Protein AF-A0A836RMB3-F1 (afdb_monomer)

Nearest PDB structures (foldseek):
  6hzi-assembly1_A  TM=9.194E-01  e=5.268E-23  Burkholderia pseudomallei
  6vbl-assembly1_A  TM=9.106E-01  e=7.387E-21  Neisseria gonorrhoeae
  5uy7-assembly1_A  TM=8.812E-01  e=4.554E-21  Burkholderia ambifaria MC40-6
  8vbz-assembly1_A  TM=8.881E-01  e=4.844E-20  Neisseria gonorrhoeae
  6i1g-assembly2_B  TM=8.662E-01  e=2.542E-20  Chlamydia trachomatis

Structure (mmCIF, N/CA/C/O backbone):
data_AF-A0A836RMB3-F1
#
_entry.id   AF-A0A836RMB3-F1
#
loop_
_atom_site.group_PDB
_atom_site.id
_atom_site.type_symbol
_atom_site.label_atom_id
_atom_site.label_alt_id
_atom_site.label_comp_id
_atom_site.label_asym_id
_atom_site.label_entity_id
_atom_site.label_seq_id
_atom_site.pdbx_PDB_ins_code
_atom_site.Cartn_x
_atom_site.Cartn_y
_atom_site.Cartn_z
_atom_site.occupancy
_atom_site.B_iso_or_equiv
_atom_site.auth_seq_id
_atom_site.auth_comp_id
_atom_site.auth_asym_id
_atom_site.auth_atom_id
_atom_site.pdbx_PDB_model_num
ATOM 1 N N . PRO A 1 1 ? -4.449 -2.085 13.115 1.00 92.06 1 PRO A N 1
ATOM 2 C CA . PRO A 1 1 ? -3.911 -3.283 12.413 1.00 92.06 1 PRO A CA 1
ATOM 3 C C . PRO A 1 1 ? -4.329 -4.615 13.045 1.00 92.06 1 PRO A C 1
ATOM 5 O O . PRO A 1 1 ? -4.812 -5.487 12.336 1.00 92.06 1 PRO A O 1
ATOM 8 N N . GLN A 1 2 ? -4.158 -4.771 14.362 1.00 94.31 2 GLN A N 1
ATOM 9 C CA . GLN A 1 2 ? -4.340 -6.059 15.050 1.00 94.31 2 GLN A CA 1
ATOM 10 C C . GLN A 1 2 ? -5.806 -6.477 15.271 1.00 94.31 2 GLN A C 1
ATOM 12 O O . GLN A 1 2 ? -6.061 -7.616 15.648 1.00 94.31 2 GLN A O 1
ATOM 17 N N . SER A 1 3 ? -6.766 -5.570 15.060 1.00 95.75 3 SER A N 1
ATOM 18 C CA . SER A 1 3 ? -8.183 -5.789 15.387 1.00 95.75 3 SER A CA 1
ATOM 19 C C . SER A 1 3 ? -9.153 -5.616 14.216 1.00 95.75 3 SER A C 1
ATOM 21 O O . SER A 1 3 ? -10.283 -6.087 14.288 1.00 95.75 3 SER A O 1
ATOM 23 N N . GLY A 1 4 ? -8.748 -4.898 13.164 1.00 95.88 4 GLY A N 1
ATOM 24 C CA . GLY A 1 4 ? -9.665 -4.401 12.132 1.00 95.88 4 GLY A CA 1
ATOM 25 C C . GLY A 1 4 ? -10.573 -3.246 12.587 1.00 95.88 4 GLY A C 1
ATOM 26 O O . GLY A 1 4 ? -11.387 -2.788 11.792 1.00 95.88 4 GLY A O 1
ATOM 27 N N . LYS A 1 5 ? -10.450 -2.744 13.827 1.00 97.12 5 LYS A N 1
ATOM 28 C CA . LYS A 1 5 ? -11.264 -1.617 14.317 1.00 97.12 5 LYS A CA 1
ATOM 29 C C . LYS A 1 5 ? -11.004 -0.362 13.475 1.00 97.12 5 LYS A C 1
ATOM 31 O O . LYS A 1 5 ? -9.851 0.020 13.267 1.00 97.12 5 LYS A O 1
ATOM 36 N N . ILE A 1 6 ? -12.077 0.268 13.010 1.00 97.44 6 ILE A N 1
ATOM 37 C CA . ILE A 1 6 ? -12.055 1.568 12.345 1.00 97.44 6 ILE A CA 1
ATOM 38 C C . ILE A 1 6 ? -12.100 2.641 13.427 1.00 97.44 6 ILE A C 1
ATOM 40 O O . ILE A 1 6 ? -13.087 2.761 14.144 1.00 97.44 6 ILE A O 1
ATOM 44 N N . LEU A 1 7 ? -11.010 3.395 13.558 1.00 95.25 7 LEU A N 1
ATOM 45 C CA . LEU A 1 7 ? -10.896 4.468 14.553 1.00 95.25 7 LEU A CA 1
ATOM 46 C C . LEU A 1 7 ? -11.397 5.809 14.013 1.00 95.25 7 LEU A C 1
ATOM 48 O O . LEU A 1 7 ? -11.906 6.631 14.763 1.00 95.25 7 LEU A O 1
ATOM 52 N N . ALA A 1 8 ? -11.260 6.013 12.705 1.00 95.31 8 ALA A N 1
ATOM 53 C CA . ALA A 1 8 ? -11.786 7.162 11.995 1.00 95.31 8 ALA A CA 1
ATOM 54 C C . ALA A 1 8 ? -12.118 6.756 10.557 1.00 95.31 8 ALA A C 1
ATOM 56 O O . ALA A 1 8 ? -11.378 5.999 9.924 1.00 95.31 8 ALA A O 1
ATOM 57 N N . MET A 1 9 ? -13.230 7.273 10.048 1.00 95.44 9 MET A N 1
ATOM 58 C CA . MET A 1 9 ? -13.632 7.181 8.650 1.00 95.44 9 MET A CA 1
ATOM 59 C C . MET A 1 9 ? -14.247 8.526 8.286 1.00 95.44 9 MET A C 1
ATOM 61 O O . MET A 1 9 ? -15.244 8.920 8.882 1.00 95.44 9 MET A O 1
ATOM 65 N N . VAL A 1 10 ? -13.605 9.252 7.373 1.00 92.81 10 VAL A N 1
ATOM 66 C CA . VAL A 1 10 ? -13.962 10.637 7.052 1.00 92.81 10 VAL A CA 1
ATOM 67 C C . VAL A 1 10 ? -14.011 10.804 5.540 1.00 92.81 10 VAL A C 1
ATOM 69 O O . VAL A 1 10 ? -13.099 10.374 4.834 1.00 92.81 10 VAL A O 1
ATOM 72 N N . ASN A 1 11 ? -15.067 11.453 5.061 1.00 89.75 11 ASN A N 1
ATOM 73 C CA . ASN A 1 11 ? -15.252 11.894 3.685 1.00 89.75 11 ASN A CA 1
ATOM 74 C C . ASN A 1 11 ? -15.547 13.399 3.682 1.00 89.75 11 ASN A C 1
ATOM 76 O O . ASN A 1 11 ? -16.324 13.884 4.500 1.00 89.75 11 ASN A O 1
ATOM 80 N N . VAL A 1 12 ? -14.939 14.135 2.753 1.00 86.38 12 VAL A N 1
ATOM 81 C CA . VAL A 1 12 ? -15.223 15.559 2.535 1.00 86.38 12 VAL A CA 1
ATOM 82 C C . VAL A 1 12 ? -15.836 15.683 1.145 1.00 86.38 12 VAL A C 1
ATOM 84 O O . VAL A 1 12 ? -15.124 15.696 0.149 1.00 86.38 12 VAL A O 1
ATOM 87 N N . ASN A 1 13 ? -17.167 15.684 1.074 1.00 76.25 13 ASN A N 1
ATOM 88 C CA . ASN A 1 13 ? -17.931 15.593 -0.179 1.00 76.25 13 ASN A CA 1
ATOM 89 C C . ASN A 1 13 ? -19.118 16.575 -0.229 1.00 76.25 13 ASN A C 1
ATOM 91 O O . ASN A 1 13 ? -20.207 16.228 -0.685 1.00 76.25 13 ASN A O 1
ATOM 95 N N . GLY A 1 14 ? -18.928 17.799 0.272 1.00 74.31 14 GLY A N 1
ATOM 96 C CA . GLY A 1 14 ? -19.901 18.886 0.093 1.00 74.31 14 GLY A CA 1
ATOM 97 C C . GLY A 1 14 ? -21.275 18.663 0.743 1.00 74.31 14 GLY A C 1
ATOM 98 O O . GLY A 1 14 ? -22.254 19.235 0.277 1.00 74.31 14 GLY A O 1
ATOM 99 N N . GLY A 1 15 ? -21.366 17.840 1.796 1.00 71.06 15 GLY A N 1
ATOM 100 C CA . GLY A 1 15 ? -22.605 17.617 2.560 1.00 71.06 15 GLY A CA 1
ATOM 101 C C . GLY A 1 15 ? -23.432 16.395 2.141 1.00 71.06 15 GLY A C 1
ATOM 102 O O . GLY A 1 15 ? -24.528 16.199 2.659 1.00 71.06 15 GLY A O 1
ATOM 103 N N . SER A 1 16 ? -22.927 15.554 1.235 1.00 80.50 16 SER A N 1
ATOM 104 C CA . SER A 1 16 ? -23.589 14.299 0.865 1.00 80.50 16 SER A CA 1
ATOM 105 C C . SER A 1 16 ? -23.459 13.230 1.960 1.00 80.50 16 SER A C 1
ATOM 107 O O . SER A 1 16 ? -22.377 12.992 2.492 1.00 80.50 16 SER A O 1
ATOM 109 N N . CYS A 1 17 ? -24.548 12.505 2.242 1.00 81.19 17 CYS A N 1
ATOM 110 C CA . CYS A 1 17 ? -24.539 11.332 3.130 1.00 81.19 17 CYS A CA 1
ATOM 111 C C . CYS A 1 17 ? -23.849 10.097 2.511 1.00 81.19 17 CYS A C 1
ATOM 113 O O . CYS A 1 17 ? -23.819 9.029 3.122 1.00 81.19 17 CYS A O 1
ATOM 115 N N . HIS A 1 18 ? -23.319 10.219 1.291 1.00 89.56 18 HIS A N 1
ATOM 116 C CA . HIS A 1 18 ? -22.559 9.176 0.612 1.00 89.56 18 HIS A CA 1
ATOM 117 C C . HIS A 1 18 ? -21.216 8.916 1.296 1.00 89.56 18 HIS A C 1
ATOM 119 O O . HIS A 1 18 ? -20.448 9.845 1.542 1.00 89.56 18 HIS A O 1
ATOM 125 N N . ASN A 1 19 ? -20.897 7.647 1.549 1.00 93.12 19 ASN A N 1
ATOM 126 C CA . ASN A 1 19 ? -19.624 7.257 2.143 1.00 93.12 19 ASN A CA 1
ATOM 127 C C . ASN A 1 19 ? -18.647 6.745 1.075 1.00 93.12 19 ASN A C 1
ATOM 129 O O . ASN A 1 19 ? -18.517 5.543 0.836 1.00 93.12 19 ASN A O 1
ATOM 133 N N . SER A 1 20 ? -17.903 7.672 0.476 1.00 94.12 20 SER A N 1
ATOM 134 C CA . SER A 1 20 ? -16.898 7.379 -0.553 1.00 94.12 20 SER A CA 1
ATOM 135 C C . SER A 1 20 ? -15.814 6.387 -0.114 1.00 94.12 20 SER A C 1
ATOM 137 O O . SER A 1 20 ? -15.215 5.724 -0.955 1.00 94.12 20 SER A O 1
ATOM 139 N N . VAL A 1 21 ? -15.554 6.232 1.191 1.00 95.69 21 VAL A N 1
ATOM 140 C CA . VAL A 1 21 ? -14.500 5.327 1.688 1.00 95.69 21 VAL A CA 1
ATOM 141 C C . VAL A 1 21 ? -14.831 3.859 1.402 1.00 95.69 21 VAL A C 1
ATOM 143 O O . VAL A 1 21 ? -13.921 3.057 1.159 1.00 95.69 21 VAL A O 1
ATOM 146 N N . VAL A 1 22 ? -16.122 3.513 1.428 1.00 96.62 22 VAL A N 1
ATOM 147 C CA . VAL A 1 22 ? -16.617 2.144 1.216 1.00 96.62 22 VAL A CA 1
ATOM 148 C C . VAL A 1 22 ? -17.327 1.966 -0.119 1.00 96.62 22 VAL A C 1
ATOM 150 O O . VAL A 1 22 ? -17.333 0.851 -0.634 1.00 96.62 22 VAL A O 1
ATOM 153 N N . SER A 1 23 ? -17.898 3.035 -0.674 1.00 95.62 23 SER A N 1
ATOM 154 C CA . SER A 1 23 ? -18.767 2.959 -1.850 1.00 95.62 23 SER A CA 1
ATOM 155 C C . SER A 1 23 ? -18.077 3.332 -3.161 1.00 95.62 23 SER A C 1
ATOM 157 O O . SER A 1 23 ? -18.451 2.795 -4.201 1.00 95.62 23 SER A O 1
ATOM 159 N N . ASP A 1 24 ? -17.082 4.227 -3.141 1.00 95.50 24 ASP A N 1
ATOM 160 C CA . ASP A 1 24 ? -16.430 4.671 -4.375 1.00 95.50 24 ASP A CA 1
ATOM 161 C C . ASP A 1 24 ? -15.263 3.762 -4.749 1.00 95.50 24 ASP A C 1
ATOM 163 O O . ASP A 1 24 ? -14.412 3.396 -3.931 1.00 95.50 24 ASP A O 1
ATOM 167 N N . GLU A 1 25 ? -15.222 3.418 -6.031 1.00 96.44 25 GLU A N 1
ATOM 168 C CA . GLU A 1 25 ? -14.155 2.639 -6.631 1.00 96.44 25 GLU A CA 1
ATOM 169 C C . GLU A 1 25 ? -13.191 3.551 -7.391 1.00 96.44 25 GLU A C 1
ATOM 171 O O . GLU A 1 25 ? -13.607 4.411 -8.167 1.00 96.44 25 GLU A O 1
ATOM 176 N N . PHE A 1 26 ? -11.890 3.323 -7.232 1.00 97.31 26 PHE A N 1
ATOM 177 C CA . PHE A 1 26 ? -10.863 4.032 -7.991 1.00 97.31 26 PHE A CA 1
ATOM 178 C C . PHE A 1 26 ? -9.730 3.107 -8.422 1.00 97.31 26 PHE A C 1
ATOM 180 O O . PHE A 1 26 ? -9.514 2.047 -7.828 1.00 97.31 26 PHE A O 1
ATOM 187 N N . GLU A 1 27 ? -8.980 3.511 -9.452 1.00 97.62 27 GLU A N 1
ATOM 188 C CA . GLU A 1 27 ? -7.725 2.839 -9.783 1.00 97.62 27 GLU A CA 1
ATOM 189 C C . GLU A 1 27 ? -6.642 3.249 -8.769 1.00 97.62 27 GLU A C 1
ATOM 191 O O . GLU A 1 27 ? -6.291 4.426 -8.687 1.00 97.62 27 GLU A O 1
ATOM 196 N N . PRO A 1 28 ? -6.083 2.313 -7.986 1.00 97.62 28 PRO A N 1
ATOM 197 C CA . PRO A 1 28 ? -5.158 2.643 -6.898 1.00 97.62 28 PRO A CA 1
ATOM 198 C C . PRO A 1 28 ? -3.781 3.127 -7.376 1.00 97.62 28 PRO A C 1
ATOM 200 O O . PRO A 1 28 ? -3.034 3.765 -6.626 1.00 97.62 28 PRO A O 1
ATOM 203 N N . GLY A 1 29 ? -3.400 2.796 -8.613 1.00 97.19 29 GLY A N 1
ATOM 204 C CA . GLY A 1 29 ? -2.063 3.060 -9.125 1.00 97.19 29 GLY A CA 1
ATOM 205 C C . GLY A 1 29 ? -0.987 2.475 -8.206 1.00 97.19 29 GLY A C 1
ATOM 206 O O . GLY A 1 29 ? -1.082 1.354 -7.704 1.00 97.19 29 GLY A O 1
ATOM 207 N N . SER A 1 30 ? 0.063 3.252 -7.943 1.00 97.81 30 SER A N 1
ATOM 208 C CA . SER A 1 30 ? 1.259 2.728 -7.274 1.00 97.81 30 SER A CA 1
ATOM 209 C C . SER A 1 30 ? 1.067 2.247 -5.827 1.00 97.81 30 SER A C 1
ATOM 211 O O . SER A 1 30 ? 1.925 1.497 -5.357 1.00 97.81 30 SER A O 1
ATOM 213 N N . THR A 1 31 ? -0.022 2.591 -5.127 1.00 98.50 31 THR A N 1
ATOM 214 C CA . THR A 1 31 ? -0.316 1.995 -3.806 1.00 98.50 31 THR A CA 1
ATOM 215 C C . THR A 1 31 ? -0.644 0.504 -3.905 1.00 98.50 31 THR A C 1
ATOM 217 O O . THR A 1 31 ? -0.400 -0.231 -2.952 1.00 98.50 31 THR A O 1
ATOM 220 N N . PHE A 1 32 ? -1.098 0.022 -5.064 1.00 98.62 32 PHE A N 1
ATOM 221 C CA . PHE A 1 32 ? -1.401 -1.390 -5.319 1.00 98.62 32 PHE A CA 1
ATOM 222 C C . PHE A 1 32 ? -0.169 -2.248 -5.610 1.00 98.62 32 PHE A C 1
ATOM 224 O O . PHE A 1 32 ? -0.240 -3.475 -5.565 1.00 98.62 32 PHE A O 1
ATOM 231 N N . LYS A 1 33 ? 0.998 -1.636 -5.852 1.00 98.69 33 LYS A N 1
ATOM 232 C CA . LYS A 1 33 ? 2.248 -2.367 -6.124 1.00 98.69 33 LYS A CA 1
ATOM 233 C C . LYS A 1 33 ? 2.674 -3.301 -4.986 1.00 98.69 33 LYS A C 1
ATOM 235 O O . LYS A 1 33 ? 3.495 -4.182 -5.227 1.00 98.69 33 LYS A O 1
ATOM 240 N N . ILE A 1 34 ? 2.089 -3.175 -3.791 1.00 98.69 34 ILE A N 1
ATOM 241 C CA . ILE A 1 34 ? 2.230 -4.170 -2.718 1.00 98.69 34 ILE A CA 1
ATOM 242 C C . ILE A 1 34 ? 1.804 -5.576 -3.159 1.00 98.69 34 ILE A C 1
ATOM 244 O O . ILE A 1 34 ? 2.398 -6.544 -2.703 1.00 98.69 34 ILE A O 1
ATOM 248 N N . VAL A 1 35 ? 0.844 -5.707 -4.084 1.00 98.81 35 VAL A N 1
ATOM 249 C CA . VAL A 1 35 ? 0.425 -7.001 -4.642 1.00 98.81 35 VAL A CA 1
ATOM 250 C C . VAL A 1 35 ? 1.545 -7.597 -5.486 1.00 98.81 35 VAL A C 1
ATOM 252 O O . VAL A 1 35 ? 1.892 -8.764 -5.312 1.00 98.81 35 VAL A O 1
ATOM 255 N N . THR A 1 36 ? 2.143 -6.794 -6.369 1.00 98.81 36 THR A N 1
ATOM 256 C CA . THR A 1 36 ? 3.275 -7.207 -7.211 1.00 98.81 36 THR A CA 1
ATOM 257 C C . THR A 1 36 ? 4.486 -7.571 -6.359 1.00 98.81 36 THR A C 1
ATOM 259 O O . THR A 1 36 ? 5.088 -8.616 -6.580 1.00 98.81 36 THR A O 1
ATOM 262 N N . LEU A 1 37 ? 4.811 -6.754 -5.351 1.00 98.88 37 LEU A N 1
ATOM 263 C CA . LEU A 1 37 ? 5.908 -7.014 -4.418 1.00 98.88 37 LEU A CA 1
ATOM 264 C C . LEU A 1 37 ? 5.681 -8.306 -3.627 1.00 98.88 37 LEU A C 1
ATOM 266 O O . LEU A 1 37 ? 6.547 -9.175 -3.617 1.00 98.88 37 LEU A O 1
ATOM 270 N N . ALA A 1 38 ? 4.513 -8.460 -3.000 1.00 98.81 38 ALA A N 1
ATOM 271 C CA . ALA A 1 38 ? 4.185 -9.659 -2.236 1.00 98.81 38 ALA A CA 1
ATOM 272 C C . ALA A 1 38 ? 4.218 -10.912 -3.121 1.00 98.81 38 ALA A C 1
ATOM 274 O O . ALA A 1 38 ? 4.796 -11.920 -2.734 1.00 98.81 38 ALA A O 1
ATOM 275 N N . SER A 1 39 ? 3.671 -10.832 -4.337 1.00 98.81 39 SER A N 1
ATOM 276 C CA . SER A 1 39 ? 3.672 -11.954 -5.282 1.00 98.81 39 SER A CA 1
ATOM 277 C C . SER A 1 39 ? 5.081 -12.322 -5.751 1.00 98.81 39 SER A C 1
ATOM 279 O O . SER A 1 39 ? 5.385 -13.503 -5.868 1.00 98.81 39 SER A O 1
ATOM 281 N N . ALA A 1 40 ? 5.956 -11.336 -5.976 1.00 98.75 40 ALA A N 1
ATOM 282 C CA . ALA A 1 40 ? 7.362 -11.579 -6.298 1.00 98.75 40 ALA A CA 1
ATOM 283 C C . ALA A 1 40 ? 8.076 -12.325 -5.162 1.00 98.75 40 ALA A C 1
ATOM 285 O O . ALA A 1 40 ? 8.771 -13.306 -5.409 1.00 98.75 40 ALA A O 1
ATOM 286 N N . LEU A 1 41 ? 7.863 -11.888 -3.918 1.00 98.75 41 LEU A N 1
ATOM 287 C CA . LEU A 1 41 ? 8.447 -12.520 -2.735 1.00 98.75 41 LEU A CA 1
ATOM 288 C C . LEU A 1 41 ? 7.910 -13.945 -2.513 1.00 98.75 41 LEU A C 1
ATOM 290 O O . LEU A 1 41 ? 8.677 -14.820 -2.122 1.00 98.75 41 LEU A O 1
ATOM 294 N N . ILE A 1 42 ? 6.625 -14.195 -2.796 1.00 98.62 42 ILE A N 1
ATOM 295 C CA . ILE A 1 42 ? 6.020 -15.541 -2.762 1.00 98.62 42 ILE A CA 1
ATOM 296 C C . ILE A 1 42 ? 6.664 -16.466 -3.802 1.00 98.62 42 ILE A C 1
ATOM 298 O O . ILE A 1 42 ? 6.922 -17.628 -3.509 1.00 98.62 42 ILE A O 1
ATOM 302 N N . GLU A 1 43 ? 6.947 -15.954 -5.000 1.00 98.12 43 GLU A N 1
ATOM 303 C CA . GLU A 1 43 ? 7.640 -16.695 -6.066 1.00 98.12 43 GLU A CA 1
ATOM 304 C C . GLU A 1 43 ? 9.158 -16.820 -5.816 1.00 98.12 43 GLU A C 1
ATOM 306 O O . GLU A 1 43 ? 9.881 -17.355 -6.653 1.00 98.12 43 GLU A O 1
ATOM 311 N N . GLY A 1 44 ? 9.653 -16.339 -4.670 1.00 97.94 44 GLY A N 1
ATOM 312 C CA . GLY A 1 44 ? 11.039 -16.508 -4.237 1.00 97.94 44 GLY A CA 1
ATOM 313 C C . GLY A 1 44 ? 12.024 -15.473 -4.781 1.00 97.94 44 GLY A C 1
ATOM 314 O O . GLY A 1 44 ? 13.227 -15.654 -4.609 1.00 97.94 44 GLY A O 1
ATOM 315 N N . LEU A 1 45 ? 11.555 -14.386 -5.407 1.00 98.38 45 LEU A N 1
ATOM 316 C CA . LEU A 1 45 ? 12.444 -13.319 -5.874 1.00 98.38 45 LEU A CA 1
ATOM 317 C C . LEU A 1 45 ? 13.079 -12.589 -4.685 1.00 98.38 45 LEU A C 1
ATOM 319 O O . LEU A 1 45 ? 12.416 -12.277 -3.691 1.00 98.38 45 LEU A O 1
ATOM 323 N N . ASN A 1 46 ? 14.362 -12.266 -4.810 1.00 97.62 46 ASN A N 1
ATOM 324 C CA . ASN A 1 46 ? 15.123 -11.566 -3.785 1.00 97.62 46 ASN A CA 1
ATOM 325 C C . ASN A 1 46 ? 15.090 -10.035 -3.998 1.00 97.62 46 ASN A C 1
ATOM 327 O O . ASN A 1 46 ? 15.140 -9.537 -5.124 1.00 97.62 46 ASN A O 1
ATOM 331 N N . LEU A 1 47 ? 14.996 -9.278 -2.895 1.00 98.31 47 LEU A N 1
ATOM 332 C CA . LEU A 1 47 ? 14.950 -7.810 -2.881 1.00 98.31 47 LEU A CA 1
ATOM 333 C C . LEU A 1 47 ? 16.177 -7.149 -3.535 1.00 98.31 47 LEU A C 1
ATOM 335 O O . LEU A 1 47 ? 16.052 -6.037 -4.058 1.00 98.31 47 LEU A O 1
ATOM 339 N N . ASP A 1 48 ? 17.324 -7.827 -3.530 1.00 98.19 48 ASP A N 1
ATOM 340 C CA . ASP A 1 48 ? 18.592 -7.319 -4.058 1.00 98.19 48 ASP A CA 1
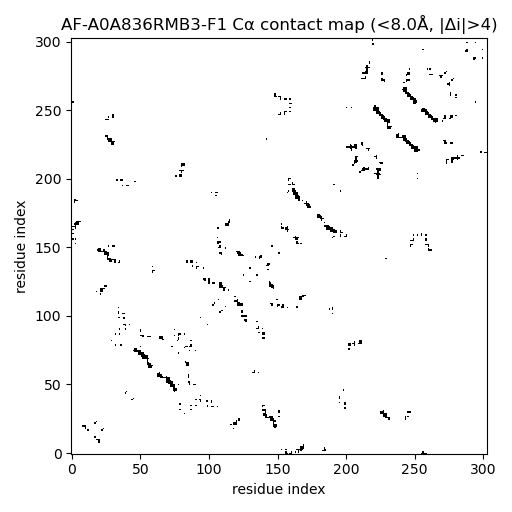ATOM 341 C C . ASP A 1 48 ? 18.845 -7.688 -5.525 1.00 98.19 48 ASP A C 1
ATOM 343 O O . ASP A 1 48 ? 19.812 -7.219 -6.129 1.00 98.19 48 ASP A O 1
ATOM 347 N N . GLU A 1 49 ? 17.961 -8.480 -6.140 1.00 97.38 49 GLU A N 1
ATOM 348 C CA . GLU A 1 49 ? 18.085 -8.827 -7.555 1.00 97.38 49 GLU A CA 1
ATOM 349 C C . GLU A 1 49 ? 18.027 -7.590 -8.443 1.00 97.38 49 GLU A C 1
ATOM 351 O O . GLU A 1 49 ? 17.127 -6.755 -8.326 1.00 97.38 49 GLU A O 1
ATOM 356 N N . LYS A 1 50 ? 18.970 -7.509 -9.384 1.00 98.31 50 LYS A N 1
ATOM 357 C CA . LYS A 1 50 ? 19.057 -6.419 -10.352 1.00 98.31 50 LYS A CA 1
ATOM 358 C C . LYS A 1 50 ? 17.939 -6.524 -11.386 1.00 98.31 50 LYS A C 1
ATOM 360 O O . LYS A 1 50 ? 17.815 -7.515 -12.101 1.00 98.31 50 LYS A O 1
ATOM 365 N N . ILE A 1 51 ? 17.168 -5.455 -11.496 1.00 98.25 51 ILE A N 1
ATOM 366 C CA . ILE A 1 51 ? 16.146 -5.206 -12.499 1.00 98.25 51 ILE A CA 1
ATOM 367 C C . ILE A 1 51 ? 16.629 -4.042 -13.362 1.00 98.25 51 ILE A C 1
ATOM 369 O O . ILE A 1 51 ? 16.627 -2.884 -12.946 1.00 98.25 51 ILE A O 1
ATOM 373 N N . ASP A 1 52 ? 17.037 -4.352 -14.586 1.00 98.00 52 ASP A N 1
ATOM 374 C CA . ASP A 1 52 ? 17.343 -3.321 -15.570 1.00 98.00 52 ASP A CA 1
ATOM 375 C C . ASP A 1 52 ? 16.045 -2.603 -15.962 1.00 98.00 52 ASP A C 1
ATOM 377 O O . ASP A 1 52 ? 15.118 -3.233 -16.471 1.00 98.00 52 ASP A O 1
ATOM 381 N N . VAL A 1 53 ? 15.953 -1.300 -15.716 1.00 97.69 53 VAL A N 1
ATOM 382 C CA . VAL A 1 53 ? 14.844 -0.415 -16.111 1.00 97.69 53 VAL A CA 1
ATOM 383 C C . VAL A 1 53 ? 15.338 0.737 -16.994 1.00 97.69 53 VAL A C 1
ATOM 385 O O . VAL A 1 53 ? 14.641 1.740 -17.149 1.00 97.69 53 VAL A O 1
ATOM 388 N N . SER A 1 54 ? 16.515 0.567 -17.606 1.00 96.69 54 SER A N 1
ATOM 389 C CA . SER A 1 54 ? 17.177 1.587 -18.416 1.00 96.69 54 SER A CA 1
ATOM 390 C C . SER A 1 54 ? 16.292 2.064 -19.566 1.00 96.69 54 SER A C 1
ATOM 392 O O . SER A 1 54 ? 15.508 1.302 -20.147 1.00 96.69 54 SER A O 1
ATOM 394 N N . GLY A 1 55 ? 16.401 3.350 -19.889 1.00 94.81 55 GLY A N 1
ATOM 395 C CA . GLY A 1 55 ? 15.571 4.034 -20.875 1.00 94.81 55 GLY A CA 1
ATOM 396 C C . GLY A 1 55 ? 14.188 4.445 -20.362 1.00 94.81 55 GLY A C 1
ATOM 397 O O . GLY A 1 55 ? 13.444 5.083 -21.109 1.00 94.81 55 GLY A O 1
ATOM 398 N N . GLY A 1 56 ? 13.817 4.082 -19.125 1.00 95.44 56 GLY A N 1
ATOM 399 C CA . GLY A 1 56 ? 12.587 4.533 -18.462 1.00 95.44 56 GLY A CA 1
ATOM 400 C C . GLY A 1 56 ? 11.288 4.177 -19.196 1.00 95.44 56 GLY A C 1
ATOM 401 O O . GLY A 1 56 ? 10.251 4.791 -18.949 1.00 95.44 56 GLY A O 1
ATOM 402 N N . LYS A 1 57 ? 11.321 3.212 -20.125 1.00 96.94 57 LYS A N 1
ATOM 403 C CA . LYS A 1 57 ? 10.157 2.809 -20.922 1.00 96.94 57 LYS A CA 1
ATOM 404 C C . LYS A 1 57 ? 10.172 1.329 -21.283 1.00 96.94 57 LYS A C 1
ATOM 406 O O . LYS A 1 57 ? 11.225 0.722 -21.458 1.00 96.94 57 LYS A O 1
ATOM 411 N N . ILE A 1 58 ? 8.988 0.749 -21.460 1.00 95.81 58 ILE A N 1
ATOM 412 C CA . ILE A 1 58 ? 8.817 -0.612 -21.980 1.00 95.81 58 ILE A CA 1
ATOM 413 C C . ILE A 1 58 ? 7.626 -0.676 -22.932 1.00 95.81 58 ILE A C 1
ATOM 415 O O . ILE A 1 58 ? 6.546 -0.178 -22.621 1.00 95.81 58 ILE A O 1
ATOM 419 N N . LYS A 1 59 ? 7.819 -1.309 -24.096 1.00 94.31 59 LYS A N 1
ATOM 420 C CA . LYS A 1 59 ? 6.753 -1.527 -25.079 1.00 94.31 59 LYS A CA 1
ATOM 421 C C . LYS A 1 59 ? 6.088 -2.883 -24.849 1.00 94.31 59 LYS A C 1
ATOM 423 O O . LYS A 1 59 ? 6.763 -3.912 -24.806 1.00 94.31 59 LYS A O 1
ATOM 428 N N . ILE A 1 60 ? 4.767 -2.886 -24.718 1.00 91.81 60 ILE A N 1
ATOM 429 C CA . ILE A 1 60 ? 3.925 -4.072 -24.552 1.00 91.81 60 ILE A CA 1
ATOM 430 C C . ILE A 1 60 ? 2.780 -3.957 -25.561 1.00 91.81 60 ILE A C 1
ATOM 432 O O . ILE A 1 60 ? 1.939 -3.076 -25.438 1.00 91.81 60 ILE A O 1
ATOM 436 N N . TYR A 1 61 ? 2.753 -4.831 -26.573 1.00 85.44 61 TYR A N 1
ATOM 437 C CA . TYR A 1 61 ? 1.662 -4.900 -27.565 1.00 85.44 61 TYR A CA 1
ATOM 438 C C . TYR A 1 61 ? 1.285 -3.544 -28.185 1.00 85.44 61 TYR A C 1
ATOM 440 O O . TYR A 1 61 ? 0.122 -3.170 -28.232 1.00 85.44 61 TYR A O 1
ATOM 448 N N . GLY A 1 62 ? 2.282 -2.779 -28.636 1.00 83.31 62 GLY A N 1
ATOM 449 C CA . GLY A 1 62 ? 2.050 -1.475 -29.270 1.00 83.31 62 GLY A CA 1
ATOM 450 C C . GLY A 1 62 ? 1.924 -0.299 -28.297 1.00 83.31 62 GLY A C 1
ATOM 451 O O . GLY A 1 62 ? 2.152 0.830 -28.717 1.00 83.31 62 GLY A O 1
ATOM 452 N N . HIS A 1 63 ? 1.691 -0.548 -27.006 1.00 88.31 63 HIS A N 1
ATOM 453 C CA . HIS A 1 63 ? 1.613 0.487 -25.974 1.00 88.31 63 HIS A CA 1
ATOM 454 C C . HIS A 1 63 ? 2.950 0.665 -25.255 1.00 88.31 63 HIS A C 1
ATOM 456 O O . HIS A 1 63 ? 3.664 -0.308 -25.005 1.00 88.31 63 HIS A O 1
ATOM 462 N N . THR A 1 64 ? 3.280 1.906 -24.901 1.00 93.06 64 THR A N 1
ATOM 463 C CA . THR A 1 64 ? 4.497 2.229 -24.149 1.00 93.06 64 THR A CA 1
ATOM 464 C C . THR A 1 64 ? 4.127 2.607 -22.723 1.00 93.06 64 THR A C 1
ATOM 466 O O . THR A 1 64 ? 3.324 3.508 -22.501 1.00 93.06 64 THR A O 1
ATOM 469 N N . ILE A 1 65 ? 4.719 1.910 -21.758 1.00 94.06 65 ILE A N 1
ATOM 470 C CA . ILE A 1 65 ? 4.619 2.228 -20.333 1.00 94.06 65 ILE A CA 1
ATOM 471 C C . ILE A 1 65 ? 5.882 2.989 -19.950 1.00 94.06 65 ILE A C 1
ATOM 473 O O . ILE A 1 65 ? 6.983 2.555 -20.299 1.00 94.06 65 ILE A O 1
ATOM 477 N N . HIS A 1 66 ? 5.712 4.097 -19.234 1.00 95.19 66 HIS A N 1
ATOM 478 C CA . HIS A 1 66 ? 6.786 5.010 -18.859 1.00 95.19 66 HIS A CA 1
ATOM 479 C C . HIS A 1 66 ? 6.996 5.046 -17.344 1.00 95.19 66 HIS A C 1
ATOM 481 O O . HIS A 1 66 ? 6.047 4.966 -16.555 1.00 95.19 66 HIS A O 1
ATOM 487 N N . ASP A 1 67 ? 8.256 5.204 -16.962 1.00 95.50 67 ASP A N 1
ATOM 488 C CA . ASP A 1 67 ? 8.653 5.694 -15.652 1.00 95.50 67 ASP A CA 1
ATOM 489 C C . ASP A 1 67 ? 8.698 7.223 -15.638 1.00 95.50 67 ASP A C 1
ATOM 491 O O . ASP A 1 67 ? 8.719 7.877 -16.679 1.00 95.50 67 ASP A O 1
ATOM 495 N N . PHE A 1 68 ? 8.751 7.795 -14.434 1.00 89.06 68 PHE A N 1
ATOM 496 C CA . PHE A 1 68 ? 8.927 9.236 -14.248 1.00 89.06 68 PHE A CA 1
ATOM 497 C C . PHE A 1 68 ? 10.258 9.747 -14.826 1.00 89.06 68 PHE A C 1
ATOM 499 O O . PHE A 1 68 ? 10.341 10.870 -15.312 1.00 89.06 68 PHE A O 1
ATOM 506 N N . ARG A 1 69 ? 11.305 8.921 -14.758 1.00 93.00 69 ARG A N 1
ATOM 507 C CA . ARG A 1 69 ? 12.628 9.182 -15.328 1.00 93.00 69 ARG A CA 1
ATOM 508 C C . ARG A 1 69 ? 13.333 7.864 -15.624 1.00 93.00 69 ARG A C 1
ATOM 510 O O . ARG A 1 69 ? 12.870 6.807 -15.200 1.00 93.00 69 ARG A O 1
ATOM 517 N N . ASP A 1 70 ? 14.474 7.942 -16.293 1.00 96.00 70 ASP A N 1
ATOM 518 C CA . ASP A 1 70 ? 15.379 6.804 -16.387 1.00 96.00 70 ASP A CA 1
ATOM 519 C C . ASP A 1 70 ? 16.067 6.558 -15.034 1.00 96.00 70 ASP A C 1
ATOM 521 O O . ASP A 1 70 ? 16.635 7.473 -14.433 1.00 96.00 70 ASP A O 1
ATOM 525 N N . TYR A 1 71 ? 15.979 5.325 -14.542 1.00 96.00 71 TYR A N 1
ATOM 526 C CA . TYR A 1 71 ? 16.613 4.889 -13.299 1.00 96.00 71 TYR A CA 1
ATOM 527 C C . TYR A 1 71 ? 17.802 3.948 -13.541 1.00 96.00 71 TYR A C 1
ATOM 529 O O . TYR A 1 71 ? 18.432 3.524 -12.573 1.00 96.00 71 TYR A O 1
ATOM 537 N N . GLY A 1 72 ? 18.115 3.608 -14.797 1.00 97.50 72 GLY A N 1
ATOM 538 C CA . GLY A 1 72 ? 19.154 2.638 -15.129 1.00 97.50 72 GLY A CA 1
ATOM 539 C C . GLY A 1 72 ? 18.829 1.255 -14.563 1.00 97.50 72 GLY A C 1
ATOM 540 O O . GLY A 1 72 ? 17.778 0.682 -14.839 1.00 97.50 72 GLY A O 1
ATOM 541 N N . ILE A 1 73 ? 19.717 0.716 -13.731 1.00 98.06 73 ILE A N 1
ATOM 542 C CA . ILE A 1 73 ? 19.511 -0.572 -13.064 1.00 98.06 73 ILE A CA 1
ATOM 543 C C . ILE A 1 73 ? 19.120 -0.320 -11.608 1.00 98.06 73 ILE A C 1
ATOM 545 O O . ILE A 1 73 ? 19.880 0.270 -10.844 1.00 98.06 73 ILE A O 1
ATOM 549 N N . LEU A 1 74 ? 17.953 -0.822 -11.210 1.00 98.31 74 LEU A N 1
ATOM 550 C CA . LEU A 1 74 ? 17.505 -0.842 -9.817 1.00 98.31 74 LEU A CA 1
ATOM 551 C C . LEU A 1 74 ? 17.614 -2.262 -9.270 1.00 98.31 74 LEU A C 1
ATOM 553 O O . LEU A 1 74 ? 17.543 -3.214 -10.035 1.00 98.31 74 LEU A O 1
ATOM 557 N N . ASN A 1 75 ? 17.726 -2.441 -7.957 1.00 98.50 75 ASN A N 1
ATOM 558 C CA . ASN A 1 75 ? 17.343 -3.726 -7.371 1.00 98.50 75 ASN A CA 1
ATOM 559 C C . ASN A 1 75 ? 15.813 -3.807 -7.213 1.00 98.50 75 ASN A C 1
ATOM 561 O O . ASN A 1 75 ? 15.111 -2.794 -7.327 1.00 98.50 75 ASN A O 1
ATOM 565 N N . LEU A 1 76 ? 15.275 -5.000 -6.952 1.00 98.56 76 LEU A N 1
ATOM 566 C CA . LEU A 1 76 ? 13.836 -5.214 -6.778 1.00 98.56 76 LEU A CA 1
ATOM 567 C C . LEU A 1 76 ? 13.255 -4.268 -5.717 1.00 98.56 76 LEU A C 1
ATOM 569 O O . LEU A 1 76 ? 12.240 -3.623 -5.974 1.00 98.56 76 LEU A O 1
ATOM 573 N N . LYS A 1 77 ? 13.925 -4.090 -4.570 1.00 98.62 77 LYS A N 1
ATOM 574 C CA . LYS A 1 77 ? 13.554 -3.081 -3.559 1.00 98.62 77 LYS A CA 1
ATOM 575 C C . LYS A 1 77 ? 13.461 -1.674 -4.161 1.00 98.62 77 LYS A C 1
ATOM 577 O O . LYS A 1 77 ? 12.449 -0.992 -3.987 1.00 98.62 77 LYS A O 1
ATOM 582 N N . GLY A 1 78 ? 14.486 -1.256 -4.899 1.00 98.50 78 GLY A N 1
ATOM 583 C CA . GLY A 1 78 ? 14.592 0.044 -5.558 1.00 98.50 78 GLY A CA 1
ATOM 584 C C . GLY A 1 78 ? 13.443 0.326 -6.523 1.00 98.50 78 GLY A C 1
ATOM 585 O O . GLY A 1 78 ? 12.947 1.453 -6.561 1.00 98.50 78 GLY A O 1
ATOM 586 N N . VAL A 1 79 ? 12.948 -0.696 -7.233 1.00 98.69 79 VAL A N 1
ATOM 587 C CA . VAL A 1 79 ? 11.772 -0.571 -8.113 1.00 98.69 79 VAL A CA 1
ATOM 588 C C . VAL A 1 79 ? 10.560 -0.038 -7.349 1.00 98.69 79 VAL A C 1
ATOM 590 O O . VAL A 1 79 ? 9.873 0.863 -7.831 1.00 98.69 79 VAL A O 1
ATOM 593 N N . PHE A 1 80 ? 10.296 -0.548 -6.147 1.00 98.56 80 PHE A N 1
ATOM 594 C CA . PHE A 1 80 ? 9.151 -0.118 -5.342 1.00 98.56 80 PHE A CA 1
ATOM 595 C C . PHE A 1 80 ? 9.422 1.187 -4.581 1.00 98.56 80 PHE A C 1
ATOM 597 O O . PHE A 1 80 ? 8.513 2.015 -4.487 1.00 98.56 80 PHE A O 1
ATOM 604 N N . VAL A 1 81 ? 10.663 1.414 -4.126 1.00 98.44 81 VAL A N 1
ATOM 605 C CA . VAL A 1 81 ? 11.108 2.664 -3.470 1.00 98.44 81 VAL A CA 1
ATOM 606 C C . VAL A 1 81 ? 10.963 3.872 -4.396 1.00 98.44 81 VAL A C 1
ATOM 608 O O . VAL A 1 81 ? 10.408 4.899 -4.000 1.00 98.44 81 VAL A O 1
ATOM 611 N N . HIS A 1 82 ? 11.405 3.741 -5.648 1.00 97.75 82 HIS A N 1
ATOM 612 C CA . HIS A 1 82 ? 11.259 4.775 -6.677 1.00 97.75 82 HIS A CA 1
ATOM 613 C C . HIS A 1 82 ? 9.943 4.682 -7.448 1.00 97.75 82 HIS A C 1
ATOM 615 O O . HIS A 1 82 ? 9.647 5.538 -8.276 1.00 97.75 82 HIS A O 1
ATOM 621 N N . SER A 1 83 ? 9.125 3.674 -7.143 1.00 97.25 83 SER A N 1
ATOM 622 C CA . SER A 1 83 ? 7.822 3.460 -7.759 1.00 97.25 83 SER A CA 1
ATOM 623 C C . SER A 1 83 ? 7.871 3.302 -9.286 1.00 97.25 83 SER A C 1
ATOM 625 O O . SER A 1 83 ? 6.927 3.705 -9.964 1.00 97.25 83 SER A O 1
ATOM 627 N N . SER A 1 84 ? 8.911 2.659 -9.824 1.00 98.38 84 SER A N 1
ATOM 628 C CA . SER A 1 84 ? 9.070 2.374 -11.258 1.00 98.38 84 SER A CA 1
ATOM 629 C C . SER A 1 84 ? 7.934 1.470 -11.766 1.00 98.38 84 SER A C 1
ATOM 631 O O . SER A 1 84 ? 7.647 0.406 -11.207 1.00 98.38 84 SER A O 1
ATOM 633 N N . ASN A 1 85 ? 7.200 1.929 -12.777 1.00 97.94 85 ASN A N 1
ATOM 634 C CA . ASN A 1 85 ? 6.186 1.167 -13.507 1.00 97.94 85 ASN A CA 1
ATOM 635 C C . ASN A 1 85 ? 6.851 0.133 -14.415 1.00 97.94 85 ASN A C 1
ATOM 637 O O . ASN A 1 85 ? 6.429 -1.021 -14.434 1.00 97.94 85 ASN A O 1
ATOM 641 N N . VAL A 1 86 ? 7.928 0.517 -15.105 1.00 98.31 86 VAL A N 1
ATOM 642 C CA . VAL A 1 86 ? 8.700 -0.380 -15.974 1.00 98.31 86 VAL A CA 1
ATOM 643 C C . VAL A 1 86 ? 9.244 -1.559 -15.174 1.00 98.31 86 VAL A C 1
ATOM 645 O O . VAL A 1 86 ? 9.067 -2.711 -15.573 1.00 98.31 86 VAL A O 1
ATOM 648 N N . GLY A 1 87 ? 9.845 -1.291 -14.015 1.00 98.44 87 GLY A N 1
ATOM 649 C CA . GLY A 1 87 ? 10.345 -2.315 -13.107 1.00 98.44 87 GLY A CA 1
ATOM 650 C C . GLY A 1 87 ? 9.227 -3.208 -12.580 1.00 98.44 87 GLY A C 1
ATOM 651 O O . GLY A 1 87 ? 9.368 -4.428 -12.609 1.00 98.44 87 GLY A O 1
ATOM 652 N N . ALA A 1 88 ? 8.086 -2.634 -12.178 1.00 98.50 88 ALA A N 1
ATOM 653 C CA . ALA A 1 88 ? 6.938 -3.414 -11.714 1.00 98.50 88 ALA A CA 1
ATOM 654 C C . ALA A 1 88 ? 6.407 -4.365 -12.802 1.00 98.50 88 ALA A C 1
ATOM 656 O O . ALA A 1 88 ? 6.092 -5.514 -12.507 1.00 98.50 88 ALA A O 1
ATOM 657 N N . VAL A 1 89 ? 6.379 -3.933 -14.068 1.00 98.06 89 VAL A N 1
ATOM 658 C CA . VAL A 1 89 ? 6.014 -4.787 -15.213 1.00 98.06 89 VAL A CA 1
ATOM 659 C C . VAL A 1 89 ? 7.064 -5.870 -15.461 1.00 98.06 89 VAL A C 1
ATOM 661 O O . VAL A 1 89 ? 6.707 -7.022 -15.707 1.00 98.06 89 VAL A O 1
ATOM 664 N N . LYS A 1 90 ? 8.360 -5.536 -15.407 1.00 98.25 90 LYS A N 1
ATOM 665 C CA . LYS A 1 90 ? 9.449 -6.510 -15.604 1.00 98.25 90 LYS A CA 1
ATOM 666 C C . LYS A 1 90 ? 9.456 -7.585 -14.512 1.00 98.25 90 LYS A C 1
ATOM 668 O O . LYS A 1 90 ? 9.591 -8.759 -14.840 1.00 98.25 90 LYS A O 1
ATOM 673 N N . ILE A 1 91 ? 9.233 -7.205 -13.254 1.00 98.50 91 ILE A N 1
ATOM 674 C CA . ILE A 1 91 ? 9.022 -8.141 -12.139 1.00 98.50 91 ILE A CA 1
ATOM 675 C C . ILE A 1 91 ? 7.738 -8.948 -12.363 1.00 98.50 91 ILE A C 1
ATOM 677 O O . ILE A 1 91 ? 7.759 -10.169 -12.254 1.00 98.50 91 ILE A O 1
ATOM 681 N N . GLY A 1 92 ? 6.647 -8.286 -12.760 1.00 97.62 92 GLY A N 1
ATOM 682 C CA . GLY A 1 92 ? 5.364 -8.903 -13.108 1.00 97.62 92 GLY A CA 1
ATOM 683 C C . GLY A 1 92 ? 5.494 -10.066 -14.087 1.00 97.62 92 GLY A C 1
ATOM 684 O O . GLY A 1 92 ? 4.931 -11.129 -13.865 1.00 97.62 92 GLY A O 1
ATOM 685 N N . LYS A 1 93 ? 6.314 -9.924 -15.134 1.00 96.62 93 LYS A N 1
ATOM 686 C CA . LYS A 1 93 ? 6.568 -10.994 -16.119 1.00 96.62 93 LYS A CA 1
ATOM 687 C C . LYS A 1 93 ? 7.175 -12.274 -15.527 1.00 96.62 93 LYS A C 1
ATOM 689 O O . LYS A 1 93 ? 7.136 -13.303 -16.193 1.00 96.62 93 LYS A O 1
ATOM 694 N N . ARG A 1 94 ? 7.750 -12.209 -14.323 1.00 97.38 94 ARG A N 1
ATOM 695 C CA . ARG A 1 94 ? 8.342 -13.347 -13.601 1.00 97.38 94 ARG A CA 1
ATOM 696 C C . ARG A 1 94 ? 7.375 -13.982 -12.598 1.00 97.38 94 ARG A C 1
ATOM 698 O O . ARG A 1 94 ? 7.714 -14.996 -12.004 1.00 97.38 94 ARG A O 1
ATOM 705 N N . ILE A 1 95 ? 6.195 -13.396 -12.402 1.00 98.19 95 ILE A N 1
ATOM 706 C CA . ILE A 1 95 ? 5.164 -13.884 -11.485 1.00 98.19 95 ILE A CA 1
ATOM 707 C C . ILE A 1 95 ? 4.131 -14.672 -12.291 1.00 98.19 95 ILE A C 1
ATOM 709 O O . ILE A 1 95 ? 3.653 -14.209 -13.329 1.00 98.19 95 ILE A O 1
ATOM 713 N N . ARG A 1 96 ? 3.718 -15.849 -11.805 1.00 97.44 96 ARG A N 1
ATOM 714 C CA . ARG A 1 96 ? 2.587 -16.557 -12.416 1.00 97.44 96 ARG A CA 1
ATOM 715 C C . ARG A 1 96 ? 1.311 -15.720 -12.231 1.00 97.44 96 ARG A C 1
ATOM 717 O O . ARG A 1 96 ? 0.982 -15.375 -11.093 1.00 97.44 96 ARG A O 1
ATOM 724 N N . PRO A 1 97 ? 0.519 -15.444 -13.287 1.00 96.75 97 PRO A N 1
ATOM 725 C CA . PRO A 1 97 ? -0.701 -14.638 -13.162 1.00 96.75 97 PRO A CA 1
ATOM 726 C C . PRO A 1 97 ? -1.694 -15.164 -12.115 1.00 96.75 97 PRO A C 1
ATOM 728 O O . PRO A 1 97 ? -2.366 -14.379 -11.449 1.00 96.75 97 PRO A O 1
ATOM 731 N N . GLY A 1 98 ? -1.745 -16.488 -11.918 1.00 97.75 98 GLY A N 1
ATOM 732 C CA . GLY A 1 98 ? -2.522 -17.120 -10.849 1.00 97.75 98 GLY A CA 1
ATOM 733 C C . GLY A 1 98 ? -2.080 -16.705 -9.443 1.00 97.75 98 GLY A C 1
ATOM 734 O O . GLY A 1 98 ? -2.937 -16.387 -8.623 1.00 97.75 98 GLY A O 1
ATOM 735 N N . ILE A 1 99 ? -0.769 -16.626 -9.185 1.00 98.31 99 ILE A N 1
ATOM 736 C CA . ILE A 1 99 ? -0.217 -16.163 -7.901 1.00 98.31 99 ILE A CA 1
ATOM 737 C C . ILE A 1 99 ? -0.521 -14.683 -7.698 1.00 98.31 99 ILE A C 1
ATOM 739 O O . ILE A 1 99 ? -0.984 -14.301 -6.630 1.00 98.31 99 ILE A O 1
ATOM 743 N N . PHE A 1 100 ? -0.352 -13.852 -8.728 1.00 98.50 100 PHE A N 1
ATOM 744 C CA . PHE A 1 100 ? -0.711 -12.434 -8.648 1.00 98.50 100 PHE A CA 1
ATOM 745 C C . PHE A 1 100 ? -2.188 -12.233 -8.283 1.00 98.50 100 PHE A C 1
ATOM 747 O O . PHE A 1 100 ? -2.517 -11.500 -7.347 1.00 98.50 100 PHE A O 1
ATOM 754 N N . PHE A 1 101 ? -3.082 -12.924 -8.998 1.00 98.31 101 PHE A N 1
ATOM 755 C CA . PHE A 1 101 ? -4.514 -12.888 -8.728 1.00 98.31 101 PHE A CA 1
ATOM 756 C C . PHE A 1 101 ? -4.828 -13.376 -7.312 1.00 98.31 101 PHE A C 1
ATOM 758 O O . PHE A 1 101 ? -5.531 -12.692 -6.570 1.00 98.31 101 PHE A O 1
ATOM 765 N N . GLN A 1 102 ? -4.288 -14.526 -6.906 1.00 98.31 102 GLN A N 1
ATOM 766 C CA . GLN A 1 102 ? -4.530 -15.090 -5.582 1.00 98.31 102 GLN A CA 1
ATOM 767 C C . GLN A 1 102 ? -4.030 -14.160 -4.473 1.00 98.31 102 GLN A C 1
ATOM 769 O O . GLN A 1 102 ? -4.760 -13.937 -3.513 1.00 98.31 102 GLN A O 1
ATOM 774 N N . THR A 1 103 ? -2.850 -13.558 -4.622 1.00 98.69 103 THR A N 1
ATOM 775 C CA . THR A 1 103 ? -2.309 -12.568 -3.680 1.00 98.69 103 THR A CA 1
ATOM 776 C C . THR A 1 103 ? -3.230 -11.357 -3.555 1.00 98.69 103 THR A C 1
ATOM 778 O O . THR A 1 103 ? -3.582 -10.976 -2.438 1.00 98.69 103 THR A O 1
ATOM 781 N N . ALA A 1 104 ? -3.693 -10.789 -4.676 1.00 98.62 104 ALA A N 1
ATOM 782 C CA . ALA A 1 104 ? -4.632 -9.665 -4.663 1.00 98.62 104 ALA A CA 1
ATOM 783 C C . ALA A 1 104 ? -5.931 -10.020 -3.919 1.00 98.62 104 ALA A C 1
ATOM 785 O O . ALA A 1 104 ? -6.388 -9.278 -3.049 1.00 98.62 104 ALA A O 1
ATOM 786 N N . ARG A 1 105 ? -6.506 -11.190 -4.223 1.00 98.25 105 ARG A N 1
ATOM 787 C CA . ARG A 1 105 ? -7.741 -11.685 -3.596 1.00 98.25 105 ARG A CA 1
ATOM 788 C C . ARG A 1 105 ? -7.557 -11.970 -2.110 1.00 98.25 105 ARG A C 1
ATOM 790 O O . ARG A 1 105 ? -8.437 -11.633 -1.319 1.00 98.25 105 ARG A O 1
ATOM 797 N N . SER A 1 106 ? -6.428 -12.567 -1.734 1.00 98.19 106 SER A N 1
ATOM 798 C CA . SER A 1 106 ? -6.075 -12.856 -0.345 1.00 98.19 106 SER A CA 1
ATOM 799 C C . SER A 1 106 ? -5.929 -11.576 0.464 1.00 98.19 106 SER A C 1
ATOM 801 O O . SER A 1 106 ? -6.471 -11.521 1.558 1.00 98.19 106 SER A O 1
ATOM 803 N N . LEU A 1 107 ? -5.313 -10.528 -0.096 1.00 98.62 107 LEU A N 1
ATOM 804 C CA . LEU A 1 107 ? -5.230 -9.190 0.509 1.00 98.62 107 LEU A CA 1
ATOM 805 C C . LEU A 1 107 ? -6.587 -8.468 0.631 1.00 98.62 107 LEU A C 1
ATOM 807 O O . LEU A 1 107 ? -6.650 -7.401 1.235 1.00 98.62 107 LEU A O 1
ATOM 811 N N . GLY A 1 108 ? -7.668 -9.048 0.098 1.00 98.12 108 GLY A N 1
ATOM 812 C CA . GLY A 1 108 ? -9.038 -8.551 0.234 1.00 98.12 108 GLY A CA 1
ATOM 813 C C . GLY A 1 108 ? -9.586 -7.844 -1.006 1.00 98.12 108 GLY A C 1
ATOM 814 O O . GLY A 1 108 ? -10.774 -7.539 -1.044 1.00 98.12 108 GLY A O 1
ATOM 815 N N . PHE A 1 109 ? -8.780 -7.628 -2.047 1.00 98.62 109 PHE A N 1
ATOM 816 C CA . PHE A 1 109 ? -9.226 -6.894 -3.232 1.00 98.62 109 PHE A CA 1
ATOM 817 C C . PHE A 1 109 ? -10.266 -7.665 -4.059 1.00 98.62 109 PHE A C 1
ATOM 819 O O . PHE A 1 109 ? -10.216 -8.894 -4.207 1.00 98.62 109 PHE A O 1
ATOM 826 N N . GLY A 1 110 ? -11.226 -6.937 -4.634 1.00 97.25 110 GLY A N 1
ATOM 827 C CA . GLY A 1 110 ? -12.332 -7.515 -5.404 1.00 97.25 110 GLY A CA 1
ATOM 828 C C . GLY A 1 110 ? -13.421 -8.179 -4.540 1.00 97.25 110 GLY A C 1
ATOM 829 O O . GLY A 1 110 ? -14.283 -8.873 -5.084 1.00 97.25 110 GLY A O 1
ATOM 830 N N . ASN A 1 111 ? -13.313 -8.128 -3.208 1.00 96.75 111 ASN A N 1
ATOM 831 C CA . ASN A 1 111 ? -14.262 -8.715 -2.259 1.00 96.75 111 ASN A CA 1
ATOM 832 C C . ASN A 1 111 ? -14.879 -7.618 -1.403 1.00 96.75 111 ASN A C 1
ATOM 834 O O . ASN A 1 111 ? -14.179 -6.694 -1.002 1.00 96.75 111 ASN A O 1
ATOM 838 N N . LEU A 1 112 ? -16.142 -7.785 -1.026 1.00 98.00 112 LEU A N 1
ATOM 839 C CA . LEU A 1 112 ? -16.676 -7.052 0.117 1.00 98.00 112 LEU A CA 1
ATOM 840 C C . LEU A 1 112 ? -15.798 -7.338 1.342 1.00 98.00 112 LEU A C 1
ATOM 842 O O . LEU A 1 112 ? -15.419 -8.490 1.585 1.00 98.00 112 LEU A O 1
ATOM 846 N N . THR A 1 113 ? -15.441 -6.297 2.088 1.00 97.50 113 THR A N 1
ATOM 847 C CA . THR A 1 113 ? -14.680 -6.445 3.331 1.00 97.50 113 THR A CA 1
ATOM 848 C C . THR A 1 113 ? -15.558 -7.005 4.443 1.00 97.50 113 THR A C 1
ATOM 850 O O . THR A 1 113 ? -15.030 -7.610 5.376 1.00 97.50 113 THR A O 1
ATOM 853 N N . GLY A 1 114 ? -16.884 -6.856 4.320 1.00 95.88 114 GLY A N 1
ATOM 854 C CA . GLY A 1 114 ? -17.858 -7.291 5.315 1.00 95.88 114 GLY A CA 1
ATOM 855 C C . GLY A 1 114 ? -18.030 -6.287 6.452 1.00 95.88 114 GLY A C 1
ATOM 856 O O . GLY A 1 114 ? -18.491 -6.667 7.531 1.00 95.88 114 GLY A O 1
ATOM 857 N N . ILE A 1 115 ? -17.630 -5.030 6.232 1.00 96.62 115 ILE A N 1
ATOM 858 C CA . ILE A 1 115 ? -17.960 -3.931 7.134 1.00 96.62 115 ILE A CA 1
ATOM 859 C C . ILE A 1 115 ? -19.483 -3.771 7.198 1.00 96.62 115 ILE A C 1
ATOM 861 O O . ILE A 1 115 ? -20.184 -3.919 6.201 1.00 96.62 115 ILE A O 1
ATOM 865 N N . LEU A 1 116 ? -20.007 -3.462 8.382 1.00 93.88 116 LEU A N 1
ATOM 866 C CA . LEU A 1 116 ? -21.442 -3.263 8.595 1.00 93.88 116 LEU A CA 1
ATOM 867 C C . LEU A 1 116 ? -21.866 -1.842 8.195 1.00 93.88 116 LEU A C 1
ATOM 869 O O . LEU A 1 116 ? -22.392 -1.094 9.014 1.00 93.88 116 LEU A O 1
ATOM 873 N N . LEU A 1 117 ? -21.590 -1.463 6.946 1.00 94.19 117 LEU A N 1
ATOM 874 C CA . LEU A 1 117 ? -22.027 -0.206 6.344 1.00 94.19 117 LEU A CA 1
ATOM 875 C C . LEU A 1 117 ? -22.730 -0.473 5.008 1.00 94.19 117 LEU A C 1
ATOM 877 O O . LEU A 1 117 ? -22.303 -1.353 4.257 1.00 94.19 117 LEU A O 1
ATOM 881 N N . PRO A 1 118 ? -23.802 0.273 4.693 1.00 93.81 118 PRO A N 1
ATOM 882 C CA . PRO A 1 118 ? -24.483 0.143 3.415 1.00 93.81 118 PRO A CA 1
ATOM 883 C C . PRO A 1 118 ? -23.613 0.670 2.267 1.00 93.81 118 PRO A C 1
ATOM 885 O O . PRO A 1 118 ? -22.747 1.520 2.464 1.00 93.81 118 PRO A O 1
ATOM 888 N N . GLY A 1 119 ? -23.891 0.192 1.053 1.00 93.62 119 GLY A N 1
ATOM 889 C CA . GLY A 1 119 ? -23.267 0.707 -0.169 1.00 93.62 119 GLY A CA 1
ATOM 890 C C . GLY A 1 119 ? -21.843 0.218 -0.432 1.00 93.62 119 GLY A C 1
ATOM 891 O O . GLY A 1 119 ? -21.217 0.715 -1.359 1.00 93.62 119 GLY A O 1
ATOM 892 N N . GLU A 1 120 ? -21.336 -0.759 0.332 1.00 96.88 120 GLU A N 1
ATOM 893 C CA . GLU A 1 120 ? -19.985 -1.287 0.133 1.00 96.88 120 GLU A CA 1
ATOM 894 C C . GLU A 1 120 ? -19.780 -1.797 -1.305 1.00 96.88 120 GLU A C 1
ATOM 896 O O . GLU A 1 120 ? -20.442 -2.730 -1.770 1.00 96.88 120 GLU A O 1
ATOM 901 N N . ALA A 1 121 ? -18.811 -1.199 -1.993 1.00 97.62 121 ALA A N 1
ATOM 902 C CA . ALA A 1 121 ? -18.360 -1.637 -3.296 1.00 97.62 121 ALA A CA 1
ATOM 903 C C . ALA A 1 121 ? -17.266 -2.701 -3.159 1.00 97.62 121 ALA A C 1
ATOM 905 O O . ALA A 1 121 ? -16.471 -2.725 -2.216 1.00 97.62 121 ALA A O 1
ATOM 906 N N . LYS A 1 122 ? -17.214 -3.615 -4.130 1.00 96.06 122 LYS A N 1
ATOM 907 C CA . LYS A 1 122 ? -16.260 -4.732 -4.111 1.00 96.06 122 LYS A CA 1
ATOM 908 C C . LYS A 1 122 ? -14.995 -4.453 -4.914 1.00 96.06 122 LYS A C 1
ATOM 910 O O . LYS A 1 122 ? -14.046 -5.220 -4.764 1.00 96.06 122 LYS A O 1
ATOM 915 N N . GLY A 1 123 ? -14.944 -3.416 -5.750 1.00 96.62 123 GLY A N 1
ATOM 916 C CA . GLY A 1 123 ? -13.830 -3.222 -6.674 1.00 96.62 123 GLY A CA 1
ATOM 917 C C . GLY A 1 123 ? -13.779 -4.299 -7.763 1.00 96.62 123 GLY A C 1
ATOM 918 O O . GLY A 1 123 ? -14.618 -5.205 -7.845 1.00 96.62 123 GLY A O 1
ATOM 919 N N . LYS A 1 124 ? -12.740 -4.258 -8.597 1.00 96.50 124 LYS A N 1
ATOM 920 C CA . LYS A 1 124 ? -12.580 -5.178 -9.725 1.00 96.50 124 LYS A CA 1
ATOM 921 C C . LYS A 1 124 ? -11.147 -5.664 -9.875 1.00 96.50 124 LYS A C 1
ATOM 923 O O . LYS A 1 124 ? -10.244 -4.904 -10.214 1.00 96.50 124 LYS A O 1
ATOM 928 N N . ILE A 1 125 ? -10.981 -6.977 -9.715 1.00 95.81 125 ILE A N 1
ATOM 929 C CA . ILE A 1 125 ? -9.760 -7.727 -10.022 1.00 95.81 125 ILE A CA 1
ATOM 930 C C . ILE A 1 125 ? -10.112 -8.797 -11.056 1.00 95.81 125 ILE A C 1
ATOM 932 O O . ILE A 1 125 ? -11.044 -9.573 -10.851 1.00 95.81 125 ILE A O 1
ATOM 936 N N . TYR A 1 126 ? -9.373 -8.839 -12.161 1.00 92.62 126 TYR A N 1
ATOM 937 C CA . TYR A 1 126 ? -9.619 -9.776 -13.259 1.00 92.62 126 TYR A CA 1
ATOM 938 C C . TYR A 1 126 ? -9.035 -11.155 -12.953 1.00 92.62 126 TYR A C 1
ATOM 940 O O . TYR A 1 126 ? -7.970 -11.252 -12.347 1.00 92.62 126 TYR A O 1
ATOM 948 N N . ARG A 1 127 ? -9.699 -12.235 -13.375 1.00 94.25 127 ARG A N 1
ATOM 949 C CA . ARG A 1 127 ? -9.115 -13.579 -13.273 1.00 94.25 127 ARG A CA 1
ATOM 950 C C . ARG A 1 127 ? -7.985 -13.744 -14.294 1.00 94.25 127 ARG A C 1
ATOM 952 O O . ARG A 1 127 ? -8.011 -13.082 -15.330 1.00 94.25 127 ARG A O 1
ATOM 959 N N . PRO A 1 128 ? -7.042 -14.683 -14.085 1.00 93.69 128 PRO A N 1
ATOM 960 C CA . PRO A 1 128 ? -5.950 -14.928 -15.030 1.00 93.69 128 PRO A CA 1
ATOM 961 C C . PRO A 1 128 ? -6.404 -15.158 -16.481 1.00 93.69 128 PRO A C 1
ATOM 963 O O . PRO A 1 128 ? -5.781 -14.638 -17.398 1.00 93.69 128 PRO A O 1
ATOM 966 N N . ALA A 1 129 ? -7.520 -15.864 -16.694 1.00 92.44 129 ALA A N 1
ATOM 967 C CA . ALA A 1 129 ? -8.086 -16.101 -18.028 1.00 92.44 129 ALA A CA 1
ATOM 968 C C . ALA A 1 129 ? -8.612 -14.824 -18.719 1.00 92.44 129 ALA A C 1
ATOM 970 O O . ALA A 1 129 ? -8.701 -14.772 -19.940 1.00 92.44 129 ALA A O 1
ATOM 971 N N . GLU A 1 130 ? -8.934 -13.784 -17.948 1.00 90.38 130 GLU A N 1
ATOM 972 C CA . GLU A 1 130 ? -9.422 -12.483 -18.429 1.00 90.38 130 GLU A CA 1
ATOM 973 C C . GLU A 1 130 ? -8.278 -11.449 -18.533 1.00 90.38 130 GLU A C 1
ATOM 975 O O . GLU A 1 130 ? -8.441 -10.351 -19.077 1.00 90.38 130 GLU A O 1
ATOM 980 N N . MET A 1 131 ? -7.097 -11.789 -18.004 1.00 86.88 131 MET A N 1
ATOM 981 C CA . MET A 1 131 ? -5.894 -10.964 -18.020 1.00 86.88 131 MET A CA 1
ATOM 982 C C . MET A 1 131 ? -5.094 -11.214 -19.303 1.00 86.88 131 MET A C 1
ATOM 984 O O . MET A 1 131 ? -4.095 -11.931 -19.320 1.00 86.88 131 MET A O 1
ATOM 988 N N . GLY A 1 132 ? -5.491 -10.556 -20.394 1.00 88.94 132 GLY A N 1
ATOM 989 C CA . GLY A 1 132 ? -4.599 -10.397 -21.546 1.00 88.94 132 GLY A CA 1
ATOM 990 C C . GLY A 1 132 ? -3.265 -9.754 -21.126 1.00 88.94 132 GLY A C 1
ATOM 991 O O . GLY A 1 132 ? -3.204 -9.020 -20.137 1.00 88.94 132 GLY A O 1
ATOM 992 N N . ARG A 1 133 ? -2.183 -9.987 -21.882 1.00 89.88 133 ARG A N 1
ATOM 993 C CA . ARG A 1 133 ? -0.818 -9.578 -21.477 1.00 89.88 133 ARG A CA 1
ATOM 994 C C . ARG A 1 133 ? -0.689 -8.083 -21.155 1.00 89.88 133 ARG A C 1
ATOM 996 O O . ARG A 1 133 ? 0.014 -7.721 -20.216 1.00 89.88 133 ARG A O 1
ATOM 1003 N N . MET A 1 134 ? -1.385 -7.226 -21.905 1.00 91.31 134 MET A N 1
ATOM 1004 C CA . MET A 1 134 ? -1.393 -5.781 -21.663 1.00 91.31 134 MET A CA 1
ATOM 1005 C C . MET A 1 134 ? -2.125 -5.415 -20.363 1.00 91.31 134 MET A C 1
ATOM 1007 O O . MET A 1 134 ? -1.609 -4.658 -19.546 1.00 91.31 134 MET A O 1
ATOM 1011 N N . ARG A 1 135 ? -3.294 -6.017 -20.114 1.00 92.81 135 ARG A N 1
ATOM 1012 C CA . ARG A 1 135 ? -4.040 -5.817 -18.863 1.00 92.81 135 ARG A CA 1
ATOM 1013 C C . ARG A 1 135 ? -3.227 -6.277 -17.657 1.00 92.81 135 ARG A C 1
ATOM 1015 O O . ARG A 1 135 ? -3.151 -5.553 -16.673 1.00 92.81 135 ARG A O 1
ATOM 1022 N N . TYR A 1 136 ? -2.574 -7.434 -17.760 1.00 95.81 136 TYR A N 1
ATOM 1023 C CA . TYR A 1 136 ? -1.699 -7.931 -16.703 1.00 95.81 136 TYR A CA 1
ATOM 1024 C C . TYR A 1 136 ? -0.547 -6.959 -16.404 1.00 95.81 136 TYR A C 1
ATOM 1026 O O . TYR A 1 136 ? -0.290 -6.656 -15.240 1.00 95.81 136 TYR A O 1
ATOM 1034 N N . ALA A 1 137 ? 0.093 -6.405 -17.442 1.00 95.44 137 ALA A N 1
ATOM 1035 C CA . ALA A 1 137 ? 1.123 -5.383 -17.273 1.00 95.44 137 ALA A CA 1
ATOM 1036 C C . ALA A 1 137 ? 0.587 -4.153 -16.518 1.00 95.44 137 ALA A C 1
ATOM 1038 O O . ALA A 1 137 ? 1.213 -3.744 -15.544 1.00 95.44 137 ALA A O 1
ATOM 1039 N N . ASN A 1 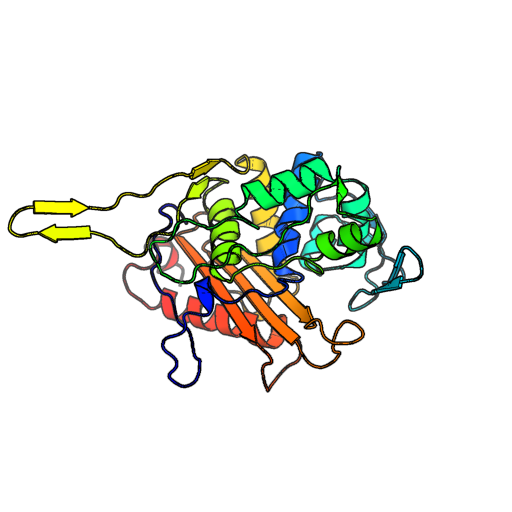138 ? -0.589 -3.631 -16.889 1.00 94.62 138 ASN A N 1
ATOM 1040 C CA . ASN A 1 138 ? -1.241 -2.522 -16.173 1.00 94.62 138 ASN A CA 1
ATOM 1041 C C . ASN A 1 138 ? -1.533 -2.852 -14.708 1.00 94.62 138 ASN A C 1
ATOM 1043 O O . ASN A 1 138 ? -1.230 -2.068 -13.805 1.00 94.62 138 ASN A O 1
ATOM 1047 N N . ASN A 1 139 ? -2.068 -4.047 -14.455 1.00 96.31 139 ASN A N 1
ATOM 1048 C CA . ASN A 1 139 ? -2.412 -4.480 -13.107 1.00 96.31 139 ASN A CA 1
ATOM 1049 C C . ASN A 1 139 ? -1.172 -4.529 -12.197 1.00 96.31 139 ASN A C 1
ATOM 1051 O O . ASN A 1 139 ? -1.275 -4.171 -11.024 1.00 96.31 139 ASN A O 1
ATOM 1055 N N . CYS A 1 140 ? 0.010 -4.867 -12.730 1.00 97.38 140 CYS A N 1
ATOM 1056 C CA . CYS A 1 140 ? 1.267 -4.904 -11.969 1.00 97.38 140 CYS A CA 1
ATOM 1057 C C . CYS A 1 140 ? 1.679 -3.545 -11.372 1.00 97.38 140 CYS A C 1
ATOM 1059 O O . CYS A 1 140 ? 2.496 -3.508 -10.449 1.00 97.38 140 CYS A O 1
ATOM 1061 N N . PHE A 1 141 ? 1.134 -2.430 -11.862 1.00 96.94 141 PHE A N 1
ATOM 1062 C CA . PHE A 1 141 ? 1.346 -1.102 -11.283 1.00 96.94 141 PHE A CA 1
ATOM 1063 C C . PHE A 1 141 ? 0.049 -0.394 -10.864 1.00 96.94 141 PHE A C 1
ATOM 1065 O O . PHE A 1 141 ? 0.073 0.805 -10.590 1.00 96.94 141 PHE A O 1
ATOM 1072 N N . GLY A 1 142 ? -1.045 -1.153 -10.735 1.00 96.56 142 GLY A N 1
ATOM 1073 C CA . GLY A 1 142 ? -2.314 -0.695 -10.166 1.00 96.56 142 GLY A CA 1
ATOM 1074 C C . GLY A 1 142 ? -3.245 0.029 -11.131 1.00 96.56 142 GLY A C 1
ATOM 1075 O O . GLY A 1 142 ? -4.135 0.737 -10.670 1.00 96.56 142 GLY A O 1
ATOM 1076 N N . GLN A 1 143 ? -3.044 -0.145 -12.438 1.00 95.62 143 GLN A N 1
ATOM 1077 C CA . GLN A 1 143 ? -3.956 0.322 -13.480 1.00 95.62 143 GLN A CA 1
ATOM 1078 C C . GLN A 1 143 ? -4.818 -0.823 -14.021 1.00 95.62 143 GLN A C 1
ATOM 1080 O O . GLN A 1 143 ? -4.392 -1.981 -14.049 1.00 95.62 143 GLN A O 1
ATOM 1085 N N . GLY A 1 144 ? -6.039 -0.524 -14.463 1.00 94.00 144 GLY A N 1
ATOM 1086 C CA . GLY A 1 144 ? -6.983 -1.525 -14.961 1.00 94.00 144 GLY A CA 1
ATOM 1087 C C . GLY A 1 144 ? -7.501 -2.482 -13.882 1.00 94.00 144 GLY A C 1
ATOM 1088 O O . GLY A 1 144 ? -7.904 -3.599 -14.213 1.00 94.00 144 GLY A O 1
ATOM 1089 N N . VAL A 1 145 ? -7.445 -2.066 -12.616 1.00 96.75 145 VAL A N 1
ATOM 1090 C CA . VAL A 1 145 ? -8.108 -2.660 -11.445 1.00 96.75 145 VAL A CA 1
ATOM 1091 C C . VAL A 1 145 ? -8.763 -1.537 -10.658 1.00 96.75 145 VAL A C 1
ATOM 1093 O O . VAL A 1 145 ? -8.238 -0.428 -10.648 1.00 96.75 145 VAL A O 1
ATOM 1096 N N . THR A 1 146 ? -9.861 -1.827 -9.970 1.00 98.00 146 THR A N 1
ATOM 1097 C CA . THR A 1 146 ? -10.504 -0.857 -9.077 1.00 98.00 146 THR A CA 1
ATOM 1098 C C . THR A 1 146 ? -10.577 -1.386 -7.654 1.00 98.00 146 THR A C 1
ATOM 1100 O O . THR A 1 146 ? -10.723 -2.594 -7.437 1.00 98.00 146 THR A O 1
ATOM 1103 N N . VAL A 1 147 ? -10.443 -0.488 -6.681 1.00 98.44 147 VAL A N 1
ATOM 1104 C CA . VAL A 1 147 ? -10.515 -0.788 -5.246 1.00 98.44 147 VAL A CA 1
ATOM 1105 C C . VAL A 1 147 ? -11.271 0.320 -4.519 1.00 98.44 147 VAL A C 1
ATOM 1107 O O . VAL A 1 147 ? -11.349 1.439 -5.021 1.00 98.44 147 VAL A O 1
ATOM 1110 N N . THR A 1 148 ? -11.769 0.029 -3.320 1.00 98.50 148 THR A N 1
ATOM 1111 C CA . THR A 1 148 ? -12.228 1.064 -2.379 1.00 98.50 148 THR A CA 1
ATOM 1112 C C . THR A 1 148 ? -11.085 1.510 -1.468 1.00 98.50 148 THR A C 1
ATOM 1114 O O . THR A 1 148 ? -10.094 0.787 -1.281 1.00 98.50 148 THR A O 1
ATOM 1117 N N . LEU A 1 149 ? -11.209 2.690 -0.850 1.00 98.31 149 LEU A N 1
ATOM 1118 C CA . LEU A 1 149 ? -10.195 3.169 0.097 1.00 98.31 149 LEU A CA 1
ATOM 1119 C C . LEU A 1 149 ? -10.110 2.243 1.319 1.00 98.31 149 LEU A C 1
ATOM 1121 O O . LEU A 1 149 ? -9.013 1.988 1.827 1.00 98.31 149 LEU A O 1
ATOM 1125 N N . LEU A 1 150 ? -11.242 1.676 1.748 1.00 98.56 150 LEU A N 1
ATOM 1126 C CA . LEU A 1 150 ? -11.277 0.688 2.822 1.00 98.56 150 LEU A CA 1
ATOM 1127 C C . LEU A 1 150 ? -10.504 -0.589 2.462 1.00 98.56 150 LEU A C 1
ATOM 1129 O O . LEU A 1 150 ? -9.700 -1.053 3.271 1.00 98.56 150 LEU A O 1
ATOM 1133 N N . GLN A 1 151 ? -10.692 -1.143 1.258 1.00 98.69 151 GLN A N 1
ATOM 1134 C CA . GLN A 1 151 ? -9.940 -2.322 0.810 1.00 98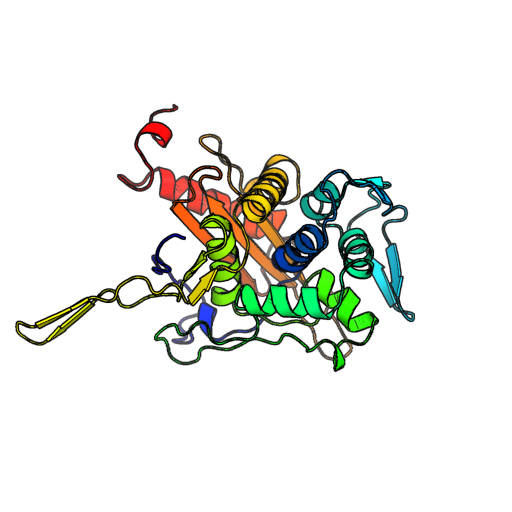.69 151 GLN A CA 1
ATOM 1135 C C . GLN A 1 151 ? -8.436 -2.050 0.771 1.00 98.69 151 GLN A C 1
ATOM 1137 O O . GLN A 1 151 ? -7.648 -2.851 1.280 1.00 98.69 151 GLN A O 1
ATOM 1142 N N . LEU A 1 152 ? -8.040 -0.907 0.200 1.00 98.81 152 LEU A N 1
ATOM 1143 C CA . LEU A 1 152 ? -6.640 -0.507 0.143 1.00 98.81 152 LEU A CA 1
ATOM 1144 C C . LEU A 1 152 ? -6.050 -0.415 1.553 1.00 98.81 152 LEU A C 1
ATOM 1146 O O . LEU A 1 152 ? -5.047 -1.060 1.842 1.00 98.81 152 LEU A O 1
ATOM 1150 N N . THR A 1 153 ? -6.716 0.289 2.461 1.00 98.81 153 THR A N 1
ATOM 1151 C CA . THR A 1 153 ? -6.255 0.451 3.847 1.00 98.81 153 THR A CA 1
ATOM 1152 C C . THR A 1 153 ? -6.182 -0.885 4.592 1.00 98.81 153 THR A C 1
ATOM 1154 O O . THR A 1 153 ? -5.188 -1.169 5.264 1.00 98.81 153 THR A O 1
ATOM 1157 N N . ASN A 1 154 ? -7.182 -1.758 4.432 1.00 98.69 154 ASN A N 1
ATOM 1158 C CA . ASN A 1 154 ? -7.199 -3.062 5.095 1.00 98.69 154 ASN A CA 1
ATOM 1159 C C . ASN A 1 154 ? -6.083 -3.992 4.582 1.00 98.69 154 ASN A C 1
ATOM 1161 O O . ASN A 1 154 ? -5.506 -4.758 5.354 1.00 98.69 154 ASN A O 1
ATOM 1165 N N . SER A 1 155 ? -5.705 -3.883 3.304 1.00 98.81 155 SER A N 1
ATOM 1166 C CA . SER A 1 155 ? -4.574 -4.642 2.755 1.00 98.81 155 SER A CA 1
ATOM 1167 C C . SER A 1 155 ? -3.232 -4.261 3.406 1.00 98.81 155 SER A C 1
ATOM 1169 O O . SER A 1 155 ? -2.425 -5.136 3.727 1.00 98.81 155 SER A O 1
ATOM 1171 N N . TYR A 1 156 ? -3.020 -2.973 3.704 1.00 98.88 156 TYR A N 1
ATOM 1172 C CA . TYR A 1 156 ? -1.846 -2.500 4.447 1.00 98.88 156 TYR A CA 1
ATOM 1173 C C . TYR A 1 156 ? -1.921 -2.900 5.925 1.00 98.88 156 TYR A C 1
ATOM 1175 O O . TYR A 1 156 ? -0.900 -3.257 6.511 1.00 98.88 156 TYR A O 1
ATOM 1183 N N . ALA A 1 157 ? -3.119 -2.933 6.517 1.00 98.75 157 ALA A N 1
ATOM 1184 C CA . ALA A 1 157 ? -3.330 -3.467 7.863 1.00 98.75 157 ALA A CA 1
ATOM 1185 C C . ALA A 1 157 ? -2.989 -4.963 7.969 1.00 98.75 157 ALA A C 1
ATOM 1187 O O . ALA A 1 157 ? -2.444 -5.393 8.991 1.00 98.75 157 ALA A O 1
ATOM 1188 N N . ALA A 1 158 ? -3.235 -5.744 6.914 1.00 98.69 158 ALA A N 1
ATOM 1189 C CA . ALA A 1 158 ? -2.820 -7.141 6.858 1.00 98.69 158 ALA A CA 1
ATOM 1190 C C . ALA A 1 158 ? -1.292 -7.287 6.850 1.00 98.69 158 ALA A C 1
ATOM 1192 O O . ALA A 1 158 ? -0.763 -8.124 7.574 1.00 98.69 158 ALA A O 1
ATOM 1193 N N . ILE A 1 159 ? -0.568 -6.450 6.101 1.00 98.75 159 ILE A N 1
ATOM 1194 C CA . ILE A 1 159 ? 0.907 -6.434 6.118 1.00 98.75 159 ILE A CA 1
ATOM 1195 C C . ILE A 1 159 ? 1.426 -6.014 7.502 1.00 98.75 159 ILE A C 1
ATOM 1197 O O . ILE A 1 159 ? 2.273 -6.692 8.084 1.00 98.75 159 ILE A O 1
ATOM 1201 N N . ALA A 1 160 ? 0.877 -4.932 8.056 1.00 98.62 160 ALA A N 1
ATOM 1202 C CA . ALA A 1 160 ? 1.250 -4.391 9.361 1.00 98.62 160 ALA A CA 1
ATOM 1203 C C . ALA A 1 160 ? 1.067 -5.407 10.505 1.00 98.62 160 ALA A C 1
ATOM 1205 O O . ALA A 1 160 ? 1.874 -5.465 11.428 1.00 98.62 160 ALA A O 1
ATOM 1206 N N . SER A 1 161 ? 0.043 -6.259 10.428 1.00 98.25 161 SER A N 1
ATOM 1207 C CA . SER A 1 161 ? -0.244 -7.306 11.419 1.00 98.25 161 SER A CA 1
ATOM 1208 C C . SER A 1 161 ? 0.501 -8.632 11.177 1.00 98.25 161 SER A C 1
ATOM 1210 O O . SER A 1 161 ? 0.116 -9.676 11.711 1.00 98.25 161 SER A O 1
ATOM 1212 N N . GLY A 1 162 ? 1.570 -8.634 10.375 1.00 98.12 162 GLY A N 1
ATOM 1213 C CA . GLY A 1 162 ? 2.334 -9.852 10.081 1.00 98.12 162 GLY A CA 1
ATOM 1214 C C . GLY A 1 162 ? 1.533 -10.857 9.250 1.00 98.12 162 GLY A C 1
ATOM 1215 O O . GLY A 1 162 ? 1.584 -12.064 9.495 1.00 98.12 162 GLY A O 1
ATOM 1216 N N . GLY A 1 163 ? 0.725 -10.345 8.322 1.00 98.31 163 GLY A N 1
ATOM 1217 C CA . GLY A 1 163 ? -0.017 -11.116 7.335 1.00 98.31 163 GLY A CA 1
ATOM 1218 C C . GLY A 1 163 ? -1.414 -11.533 7.778 1.00 98.31 163 GLY A C 1
ATOM 1219 O O . GLY A 1 163 ? -1.958 -12.460 7.192 1.00 98.31 163 GLY A O 1
ATOM 1220 N N . ARG A 1 164 ? -2.020 -10.916 8.797 1.00 98.62 164 ARG A N 1
ATOM 1221 C CA . ARG A 1 164 ? -3.358 -11.280 9.300 1.00 98.62 164 ARG A CA 1
ATOM 1222 C C . ARG A 1 164 ? -4.419 -10.307 8.782 1.00 98.62 164 ARG A C 1
ATOM 1224 O O . ARG A 1 164 ? -4.476 -9.155 9.190 1.00 98.62 164 ARG A O 1
ATOM 1231 N N . LEU A 1 165 ? -5.291 -10.761 7.885 1.00 98.56 165 LEU A N 1
ATOM 1232 C CA . LEU A 1 165 ? -6.382 -9.926 7.383 1.00 98.56 165 LEU A CA 1
ATOM 1233 C C . LEU A 1 165 ? -7.592 -10.041 8.314 1.00 98.56 165 LEU A C 1
ATOM 1235 O O . LEU A 1 165 ? -8.251 -11.083 8.361 1.00 98.56 165 LEU A O 1
ATOM 1239 N N . TYR A 1 166 ? -7.892 -8.962 9.030 1.00 98.44 166 TYR A N 1
ATOM 1240 C CA . TYR A 1 166 ? -9.086 -8.848 9.863 1.00 98.44 166 TYR A CA 1
ATOM 1241 C C . TYR A 1 166 ? -10.247 -8.239 9.073 1.00 98.44 166 TYR A C 1
ATOM 1243 O O . TYR A 1 166 ? -10.050 -7.463 8.133 1.00 98.44 166 TYR A O 1
ATOM 1251 N N . ARG A 1 167 ? -11.473 -8.584 9.469 1.00 98.06 167 ARG A N 1
ATOM 1252 C CA . ARG A 1 167 ? -12.675 -7.894 9.000 1.00 98.06 167 ARG A CA 1
ATOM 1253 C C . ARG A 1 167 ? -12.703 -6.479 9.588 1.00 98.06 167 ARG A C 1
ATOM 1255 O O . ARG A 1 167 ? -12.607 -6.365 10.812 1.00 98.06 167 ARG A O 1
ATOM 1262 N N . PRO A 1 168 ? -12.861 -5.423 8.769 1.00 97.81 168 PRO A N 1
ATOM 1263 C CA . PRO A 1 168 ? -13.048 -4.076 9.284 1.00 97.81 168 PRO A CA 1
ATOM 1264 C C . PRO A 1 168 ? -14.283 -3.981 10.183 1.00 97.81 168 PRO A C 1
ATOM 1266 O O . PRO A 1 168 ? -15.342 -4.518 9.856 1.00 97.81 168 PRO A O 1
ATOM 1269 N N . MET A 1 169 ? -14.151 -3.302 11.318 1.00 95.75 169 MET A N 1
ATOM 1270 C CA . MET A 1 169 ? -15.181 -3.236 12.353 1.00 95.75 169 MET A CA 1
ATOM 1271 C C . MET A 1 169 ? -15.425 -1.787 12.767 1.00 95.75 169 MET A C 1
ATOM 1273 O O . MET A 1 169 ? -14.517 -1.131 13.269 1.00 95.75 169 MET A O 1
ATOM 1277 N N . ILE A 1 170 ? -16.654 -1.308 12.565 1.00 95.50 170 ILE A N 1
ATOM 1278 C CA . ILE A 1 170 ? -17.093 0.035 12.978 1.00 95.50 170 ILE A CA 1
ATOM 1279 C C . ILE A 1 170 ? -18.017 0.007 14.204 1.00 95.50 170 ILE A C 1
ATOM 1281 O O . ILE A 1 170 ? -18.047 0.960 14.972 1.00 95.50 170 ILE A O 1
ATOM 1285 N N . VAL A 1 171 ? -18.735 -1.100 14.417 1.00 93.56 171 VAL A N 1
ATOM 1286 C CA . VAL A 1 171 ? -19.585 -1.313 15.595 1.00 93.56 171 VAL A CA 1
ATOM 1287 C C . VAL A 1 171 ? -18.758 -2.007 16.670 1.00 93.56 171 VAL A C 1
ATOM 1289 O O . VAL A 1 171 ? -18.233 -3.091 16.430 1.00 93.56 171 VAL A O 1
ATOM 1292 N N . GLU A 1 172 ? -18.631 -1.384 17.838 1.00 91.88 172 GLU A N 1
ATOM 1293 C CA . GLU A 1 172 ? -17.927 -1.958 18.991 1.00 91.88 172 GLU A CA 1
ATOM 1294 C C . GLU A 1 172 ? -18.843 -2.846 19.832 1.00 91.88 172 GLU A C 1
ATOM 1296 O O . GLU A 1 172 ? -18.483 -3.967 20.186 1.00 91.88 172 GLU A O 1
ATOM 1301 N N . GLU A 1 173 ? -20.060 -2.387 20.100 1.00 94.25 173 GLU A N 1
ATOM 1302 C CA . GLU A 1 173 ? -21.056 -3.139 20.850 1.00 94.25 173 GLU A CA 1
ATOM 1303 C C . GLU A 1 173 ? -22.473 -2.673 20.509 1.00 94.25 173 GLU A C 1
ATOM 1305 O O . GLU A 1 173 ? -22.685 -1.542 20.072 1.00 94.25 173 GLU A O 1
ATOM 1310 N N . ILE A 1 174 ? -23.449 -3.550 20.735 1.00 93.75 174 ILE A N 1
ATOM 1311 C CA . ILE A 1 174 ? -24.876 -3.213 20.739 1.00 93.75 174 ILE A CA 1
ATOM 1312 C C . ILE A 1 174 ? -25.394 -3.454 22.155 1.00 93.75 174 ILE A C 1
ATOM 1314 O O . ILE A 1 174 ? -25.204 -4.539 22.709 1.00 93.75 174 ILE A O 1
ATOM 1318 N N . ARG A 1 175 ? -26.045 -2.453 22.751 1.00 95.88 175 ARG A N 1
ATOM 1319 C CA . ARG A 1 175 ? -26.650 -2.561 24.084 1.00 95.88 175 ARG A CA 1
ATOM 1320 C C . ARG A 1 175 ? -28.166 -2.646 23.964 1.00 95.88 175 ARG A C 1
ATOM 1322 O O . ARG A 1 175 ? -28.785 -1.769 23.372 1.00 95.88 175 ARG A O 1
ATOM 1329 N N . GLU A 1 176 ? -28.749 -3.680 24.559 1.00 94.62 176 GLU A N 1
ATOM 1330 C CA . GLU A 1 176 ? -30.196 -3.887 24.630 1.00 94.62 176 GLU A CA 1
ATOM 1331 C C . GLU A 1 176 ? -30.596 -4.163 26.085 1.00 94.62 176 GLU A C 1
ATOM 1333 O O . GLU A 1 176 ? -30.321 -5.228 26.644 1.00 94.62 176 GLU A O 1
ATOM 1338 N N . SER A 1 177 ? -31.225 -3.179 26.731 1.00 91.94 177 SER A N 1
ATOM 1339 C CA . SER A 1 177 ? -31.563 -3.223 28.161 1.00 91.94 177 SER A CA 1
ATOM 1340 C C . SER A 1 177 ? -30.345 -3.575 29.039 1.00 91.94 177 SER A C 1
ATOM 1342 O O . SER A 1 177 ? -29.433 -2.765 29.174 1.00 91.94 177 SER A O 1
ATOM 1344 N N . LYS A 1 178 ? -30.311 -4.775 29.644 1.00 91.12 178 LYS A N 1
ATOM 1345 C CA . LYS A 1 178 ? -29.190 -5.277 30.464 1.00 91.12 178 LYS A CA 1
ATOM 1346 C C . LYS A 1 178 ? -28.203 -6.157 29.679 1.00 91.12 178 LYS A C 1
ATOM 1348 O O . LYS A 1 178 ? -27.251 -6.665 30.266 1.00 91.12 178 LYS A O 1
ATOM 1353 N N . ARG A 1 179 ? -28.433 -6.392 28.382 1.00 92.69 179 ARG A N 1
ATOM 1354 C CA . ARG A 1 179 ? -27.582 -7.220 27.516 1.00 92.69 179 ARG A CA 1
ATOM 1355 C C . ARG A 1 179 ? -26.619 -6.343 26.723 1.00 92.69 179 ARG A C 1
ATOM 1357 O O . ARG A 1 179 ? -27.005 -5.311 26.181 1.00 92.69 179 ARG A O 1
ATOM 1364 N N . VAL A 1 180 ? -25.367 -6.784 26.641 1.00 93.50 180 VAL A N 1
ATOM 1365 C CA . VAL A 1 180 ? -24.316 -6.144 25.843 1.00 93.50 180 VAL A CA 1
ATOM 1366 C C . VAL A 1 180 ? -23.774 -7.170 24.856 1.00 93.50 180 VAL A C 1
ATOM 1368 O O . VAL A 1 180 ? -23.251 -8.211 25.253 1.00 93.50 180 VAL A O 1
ATOM 1371 N N . TYR A 1 181 ? -23.898 -6.872 23.567 1.00 91.81 181 TYR A N 1
ATOM 1372 C CA . TYR A 1 181 ? -23.372 -7.668 22.466 1.00 91.81 181 TYR A CA 1
ATOM 1373 C C . TYR A 1 181 ? -22.088 -7.015 21.954 1.00 91.81 181 TYR A C 1
ATOM 1375 O O . TYR A 1 181 ? -22.131 -6.160 21.071 1.00 91.81 181 TYR A O 1
ATOM 1383 N N . ALA A 1 182 ? -20.947 -7.393 22.531 1.00 92.25 182 ALA A N 1
ATOM 1384 C CA . ALA A 1 182 ? -19.644 -6.871 22.129 1.00 92.25 182 ALA A CA 1
ATOM 1385 C C . ALA A 1 182 ? -19.135 -7.556 20.852 1.00 92.25 182 ALA A C 1
ATOM 1387 O O . ALA A 1 182 ? -19.058 -8.787 20.771 1.00 92.25 182 ALA A O 1
ATOM 1388 N N . PHE A 1 183 ? -18.734 -6.758 19.868 1.00 92.31 183 PHE A N 1
ATOM 1389 C CA . PHE A 1 183 ? -18.098 -7.241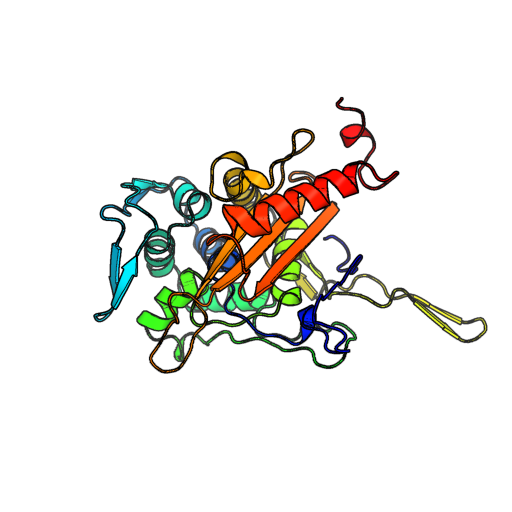 18.653 1.00 92.31 183 PHE A CA 1
ATOM 1390 C C . PHE A 1 183 ? -16.604 -7.434 18.907 1.00 92.31 183 PHE A C 1
ATOM 1392 O O . PHE A 1 183 ? -15.898 -6.540 19.371 1.00 92.31 183 PHE A O 1
ATOM 1399 N N . LYS A 1 184 ? -16.110 -8.636 18.603 1.00 93.75 184 LYS A N 1
ATOM 1400 C CA . LYS A 1 184 ? -14.692 -8.982 18.736 1.00 93.75 184 LYS A CA 1
ATOM 1401 C C . LYS A 1 184 ? -13.997 -8.940 17.373 1.00 93.75 184 LYS A C 1
ATOM 1403 O O . LYS A 1 184 ? -14.645 -9.213 16.357 1.00 93.75 184 LYS A O 1
ATOM 1408 N N . PRO A 1 185 ? -12.678 -8.670 17.341 1.00 96.31 185 PRO A N 1
ATOM 1409 C CA . PRO A 1 185 ? -11.879 -8.810 16.131 1.00 96.31 185 PRO A CA 1
ATOM 1410 C C . PRO A 1 185 ? -12.107 -10.156 15.443 1.00 96.31 185 PRO A C 1
ATOM 1412 O O . PRO A 1 185 ? -11.987 -11.209 16.069 1.00 96.31 185 PRO A O 1
ATOM 1415 N N . PHE A 1 186 ? -12.402 -10.123 14.144 1.00 97.00 186 PHE A N 1
ATOM 1416 C CA . PHE A 1 186 ? -12.634 -11.325 13.348 1.00 97.00 186 PHE A CA 1
ATOM 1417 C C . PHE A 1 186 ? -11.502 -11.512 12.339 1.00 97.00 186 PHE A C 1
ATOM 1419 O O . PHE A 1 186 ? -11.396 -10.764 11.364 1.00 97.00 186 PHE A O 1
ATOM 1426 N N . LEU A 1 187 ? -10.636 -12.497 12.587 1.00 98.00 187 LEU A N 1
ATOM 1427 C CA . LEU A 1 187 ? -9.566 -12.872 11.666 1.00 98.00 187 LEU A CA 1
ATOM 1428 C C . LEU A 1 187 ? -10.168 -13.640 10.486 1.00 98.00 187 LEU A C 1
ATOM 1430 O O . LEU A 1 187 ? -10.618 -14.768 10.651 1.00 98.00 187 LEU A O 1
ATOM 1434 N N . ILE A 1 188 ? -10.143 -13.049 9.291 1.00 97.88 188 ILE A N 1
ATOM 1435 C CA . ILE A 1 188 ? -10.654 -13.704 8.082 1.00 97.88 188 ILE A CA 1
ATOM 1436 C C . ILE A 1 188 ? -9.681 -14.800 7.645 1.00 97.88 188 ILE A C 1
ATOM 1438 O O . ILE A 1 188 ? -10.096 -15.913 7.334 1.00 97.88 188 ILE A O 1
ATOM 1442 N N . ARG A 1 189 ? -8.389 -14.459 7.545 1.00 97.81 189 ARG A N 1
ATOM 1443 C CA . ARG A 1 189 ? -7.328 -15.368 7.088 1.00 97.81 189 ARG A CA 1
ATOM 1444 C C . ARG A 1 189 ? -5.938 -14.807 7.376 1.00 97.81 189 ARG A C 1
ATOM 1446 O O . ARG A 1 189 ? -5.767 -13.602 7.566 1.00 97.81 189 ARG A O 1
ATOM 1453 N N . ARG A 1 190 ? -4.930 -15.675 7.300 1.00 97.94 190 ARG A N 1
ATOM 1454 C CA . ARG A 1 190 ? -3.532 -15.268 7.127 1.00 97.94 190 ARG A CA 1
ATOM 1455 C C . ARG A 1 190 ? -3.214 -15.197 5.629 1.00 97.94 190 ARG A C 1
ATOM 1457 O O . ARG A 1 190 ? -3.387 -16.184 4.925 1.00 97.94 190 ARG A O 1
ATOM 1464 N N . VAL A 1 191 ? -2.811 -14.025 5.145 1.00 96.38 191 VAL A N 1
ATOM 1465 C CA . VAL A 1 191 ? -2.561 -13.721 3.724 1.00 96.38 191 VAL A CA 1
ATOM 1466 C C . VAL A 1 191 ? -1.108 -13.924 3.317 1.00 96.38 191 VAL A C 1
ATOM 1468 O O . VAL A 1 191 ? -0.842 -14.272 2.173 1.00 96.38 191 VAL A O 1
ATOM 1471 N N . LEU A 1 192 ? -0.184 -13.694 4.249 1.00 97.62 192 LEU A N 1
ATOM 1472 C CA . LEU A 1 192 ? 1.263 -13.753 4.061 1.00 97.62 192 LEU A CA 1
ATOM 1473 C C . LEU A 1 192 ? 1.898 -14.330 5.332 1.00 97.62 192 LEU A C 1
ATOM 1475 O O . LEU A 1 192 ? 1.321 -14.245 6.423 1.00 97.62 192 LEU A O 1
ATOM 1479 N N . ASN A 1 193 ? 3.078 -14.930 5.197 1.00 97.56 193 ASN A N 1
ATOM 1480 C CA . ASN A 1 193 ? 3.891 -15.288 6.356 1.00 97.56 193 ASN A CA 1
ATOM 1481 C C . ASN A 1 193 ? 4.624 -14.048 6.901 1.00 97.56 193 ASN A C 1
ATOM 1483 O O . ASN A 1 193 ? 4.664 -12.996 6.257 1.00 97.56 193 ASN A O 1
ATOM 1487 N N . LEU A 1 194 ? 5.175 -14.175 8.110 1.00 97.31 194 LEU A N 1
ATOM 1488 C CA . LEU A 1 194 ? 5.835 -13.064 8.790 1.00 97.31 194 LEU A CA 1
ATOM 1489 C C . LEU A 1 194 ? 7.059 -12.568 8.006 1.00 97.31 194 LEU A C 1
ATOM 1491 O O . LEU A 1 194 ? 7.185 -11.367 7.799 1.00 97.31 194 LEU A O 1
ATOM 1495 N N . ASP A 1 195 ? 7.881 -13.477 7.480 1.00 98.25 195 ASP A N 1
ATOM 1496 C CA . ASP A 1 195 ? 9.109 -13.139 6.747 1.00 98.25 195 ASP A CA 1
ATOM 1497 C C . ASP A 1 195 ? 8.846 -12.271 5.508 1.00 98.25 195 ASP A C 1
ATOM 1499 O O . ASP A 1 195 ? 9.560 -11.301 5.247 1.00 98.25 195 ASP A O 1
ATOM 1503 N N . ILE A 1 196 ? 7.797 -12.585 4.738 1.00 98.56 196 ILE A N 1
ATOM 1504 C CA . ILE A 1 196 ? 7.387 -11.765 3.592 1.00 98.56 196 ILE A CA 1
ATOM 1505 C C . ILE A 1 196 ? 6.873 -10.406 4.077 1.00 98.56 196 ILE A C 1
ATOM 1507 O O . ILE A 1 196 ? 7.200 -9.385 3.472 1.00 98.56 196 ILE A O 1
ATOM 1511 N N . CYS A 1 197 ? 6.101 -10.359 5.166 1.00 98.62 197 CYS A N 1
ATOM 1512 C CA . CYS A 1 197 ? 5.632 -9.095 5.731 1.00 98.62 197 CYS A CA 1
ATOM 1513 C C . CYS A 1 197 ? 6.783 -8.196 6.196 1.00 98.62 197 CYS A C 1
ATOM 1515 O O . CYS A 1 197 ? 6.736 -7.000 5.919 1.00 98.62 197 CYS A O 1
ATOM 1517 N N . GLU A 1 198 ? 7.822 -8.745 6.828 1.00 98.62 198 GLU A N 1
ATOM 1518 C CA . GLU A 1 198 ? 8.999 -7.976 7.251 1.00 98.62 198 GLU A CA 1
ATOM 1519 C C . GLU A 1 198 ? 9.778 -7.422 6.052 1.00 98.62 198 GLU A C 1
ATOM 1521 O O . GLU A 1 198 ? 10.061 -6.224 5.999 1.00 98.62 198 GLU A O 1
ATOM 1526 N N . LYS A 1 199 ? 9.986 -8.228 5.004 1.00 98.81 199 LYS A N 1
ATOM 1527 C CA . LYS A 1 199 ? 10.573 -7.746 3.741 1.00 98.81 199 LYS A CA 1
ATOM 1528 C C . LYS A 1 199 ? 9.744 -6.626 3.107 1.00 98.81 199 LYS A C 1
ATOM 1530 O O . LYS A 1 199 ? 10.292 -5.633 2.631 1.00 98.81 199 LYS A O 1
ATOM 1535 N N . ILE A 1 200 ? 8.413 -6.736 3.114 1.00 98.81 200 ILE A N 1
ATOM 1536 C CA . ILE A 1 200 ? 7.538 -5.668 2.606 1.00 98.81 200 ILE A CA 1
ATOM 1537 C C . ILE A 1 200 ? 7.653 -4.409 3.478 1.00 98.81 200 ILE A C 1
ATOM 1539 O O . ILE A 1 200 ? 7.756 -3.311 2.928 1.00 98.81 200 ILE A O 1
ATOM 1543 N N . LYS A 1 201 ? 7.677 -4.538 4.811 1.00 98.75 201 LYS A N 1
ATOM 1544 C CA . LYS A 1 201 ? 7.886 -3.414 5.741 1.00 98.75 201 LYS A CA 1
ATOM 1545 C C . LYS A 1 201 ? 9.202 -2.692 5.462 1.00 98.75 201 LYS A C 1
ATOM 1547 O O . LYS A 1 201 ? 9.218 -1.467 5.419 1.00 98.75 201 LYS A O 1
ATOM 1552 N N . GLU A 1 202 ? 10.292 -3.414 5.214 1.00 98.56 202 GLU A N 1
ATOM 1553 C CA . GLU A 1 202 ? 11.584 -2.814 4.853 1.00 98.56 202 GLU A CA 1
ATOM 1554 C C . GLU A 1 202 ? 11.513 -1.982 3.569 1.00 98.56 202 GLU A C 1
ATOM 1556 O O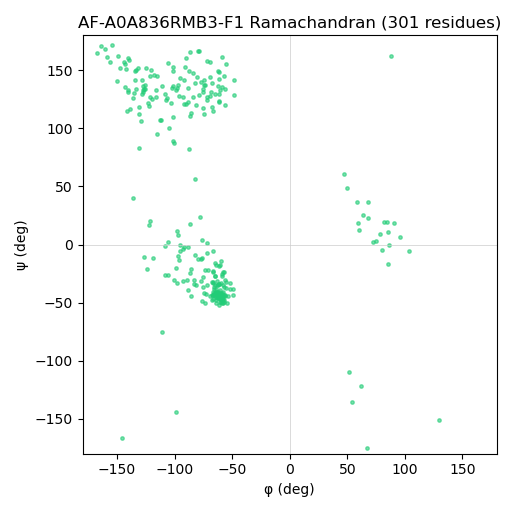 . GLU A 1 202 ? 12.069 -0.883 3.501 1.00 98.56 202 GLU A O 1
ATOM 1561 N N . VAL A 1 203 ? 10.818 -2.489 2.548 1.00 98.81 203 VAL A N 1
ATOM 1562 C CA . VAL A 1 203 ? 10.619 -1.767 1.286 1.00 98.81 203 VAL A CA 1
ATOM 1563 C C . VAL A 1 203 ? 9.742 -0.530 1.502 1.00 98.81 203 VAL A C 1
ATOM 1565 O O . VAL A 1 203 ? 10.099 0.556 1.049 1.00 98.81 203 VAL A O 1
ATOM 1568 N N . LEU A 1 204 ? 8.622 -0.662 2.218 1.00 98.88 204 LEU A N 1
ATOM 1569 C CA . LEU A 1 204 ? 7.690 0.440 2.485 1.00 98.88 204 LEU A CA 1
ATOM 1570 C C . LEU A 1 204 ? 8.285 1.515 3.402 1.00 98.88 204 LEU A C 1
ATOM 1572 O O . LEU A 1 204 ? 7.978 2.693 3.233 1.00 98.88 204 LEU A O 1
ATOM 1576 N N . ALA A 1 205 ? 9.152 1.144 4.342 1.00 98.69 205 ALA A N 1
ATOM 1577 C CA . ALA A 1 205 ? 9.920 2.105 5.124 1.00 98.69 205 ALA A CA 1
ATOM 1578 C C . ALA A 1 205 ? 10.918 2.860 4.241 1.00 98.69 205 ALA A C 1
ATOM 1580 O O . ALA A 1 205 ? 10.985 4.084 4.290 1.00 98.69 205 ALA A O 1
ATOM 1581 N N . ALA A 1 206 ? 11.617 2.159 3.342 1.00 98.56 206 ALA A N 1
ATOM 1582 C CA . ALA A 1 206 ? 12.533 2.795 2.397 1.00 98.56 206 ALA A CA 1
ATOM 1583 C C . ALA A 1 206 ? 11.823 3.756 1.419 1.00 98.56 206 ALA A C 1
ATOM 1585 O O . ALA A 1 206 ? 12.401 4.773 1.037 1.00 98.56 206 ALA A O 1
ATOM 1586 N N . VAL A 1 207 ? 10.561 3.499 1.045 1.00 98.62 207 VAL A N 1
ATOM 1587 C CA . VAL A 1 207 ? 9.751 4.458 0.264 1.00 98.62 207 VAL A CA 1
ATOM 1588 C C . VAL A 1 207 ? 9.621 5.794 0.996 1.00 98.62 207 VAL A C 1
ATOM 1590 O O . VAL A 1 207 ? 9.739 6.845 0.362 1.00 98.62 207 VAL A O 1
ATOM 1593 N N . VAL A 1 208 ? 9.361 5.759 2.303 1.00 98.38 208 VAL A N 1
ATOM 1594 C CA . VAL A 1 208 ? 9.243 6.962 3.132 1.00 98.38 208 VAL A CA 1
ATOM 1595 C C . VAL A 1 208 ? 10.616 7.562 3.414 1.00 98.38 208 VAL A C 1
ATOM 1597 O O . VAL A 1 208 ? 10.766 8.772 3.381 1.00 98.38 208 VAL A O 1
ATOM 1600 N N . ASP A 1 209 ? 11.649 6.749 3.605 1.00 96.69 209 ASP A N 1
ATOM 1601 C CA . ASP A 1 209 ? 12.965 7.262 3.967 1.00 96.69 209 ASP A CA 1
ATOM 1602 C C . ASP A 1 209 ? 13.729 7.902 2.799 1.00 96.69 209 ASP A C 1
ATOM 1604 O O . ASP A 1 209 ? 14.294 8.994 2.905 1.00 96.69 209 ASP A O 1
ATOM 1608 N N . THR A 1 210 ? 13.794 7.212 1.667 1.00 96.00 210 THR A N 1
ATOM 1609 C CA . THR A 1 210 ? 14.659 7.599 0.544 1.00 96.00 210 THR A CA 1
ATOM 1610 C C . THR A 1 210 ? 13.908 7.716 -0.778 1.00 96.00 210 THR A C 1
ATOM 1612 O O . THR A 1 210 ? 14.449 8.282 -1.733 1.00 96.00 210 THR A O 1
ATOM 1615 N N . GLY A 1 211 ? 12.655 7.261 -0.823 1.00 95.94 211 GLY A N 1
ATOM 1616 C CA . GLY A 1 211 ? 11.826 7.197 -2.021 1.00 95.94 211 GLY A CA 1
ATOM 1617 C C . GLY A 1 211 ? 10.827 8.341 -2.183 1.00 95.94 211 GLY A C 1
ATOM 1618 O O . GLY A 1 211 ? 11.097 9.505 -1.884 1.00 95.94 211 GLY A O 1
ATOM 1619 N N . THR A 1 212 ? 9.660 7.999 -2.730 1.00 93.62 212 THR A N 1
ATOM 1620 C CA . THR A 1 212 ? 8.600 8.954 -3.091 1.00 93.62 212 THR A CA 1
ATOM 1621 C C . THR A 1 212 ? 7.781 9.459 -1.900 1.00 93.62 212 THR A C 1
ATOM 1623 O O . THR A 1 212 ? 7.027 10.413 -2.056 1.00 93.62 212 THR A O 1
ATOM 1626 N N . GLY A 1 213 ? 7.900 8.834 -0.726 1.00 95.44 213 GLY A N 1
ATOM 1627 C CA . GLY A 1 213 ? 7.111 9.138 0.470 1.00 95.44 213 GLY A CA 1
ATOM 1628 C C . GLY A 1 213 ? 7.796 10.055 1.484 1.00 95.44 213 GLY A C 1
ATOM 1629 O O . GLY A 1 213 ? 7.296 10.158 2.595 1.00 95.44 213 GLY A O 1
ATOM 1630 N N . LYS A 1 214 ? 8.917 10.704 1.139 1.00 96.94 214 LYS A N 1
ATOM 1631 C CA . LYS A 1 214 ? 9.757 11.488 2.073 1.00 96.94 214 LY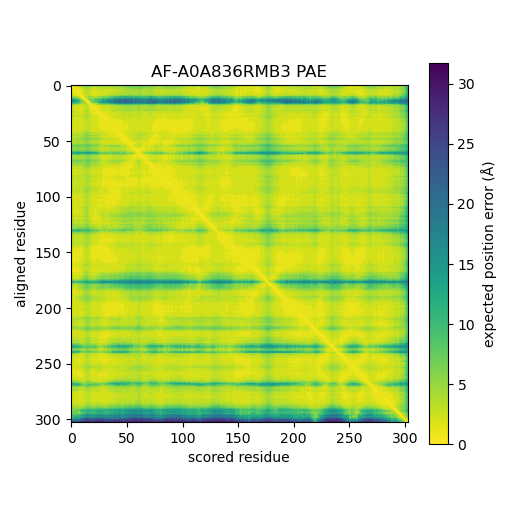S A CA 1
ATOM 1632 C C . LYS A 1 214 ? 9.020 12.489 2.946 1.00 96.94 214 LYS A C 1
ATOM 1634 O O . LYS A 1 214 ? 9.348 12.621 4.118 1.00 96.94 214 LYS A O 1
ATOM 1639 N N . LEU A 1 215 ? 8.016 13.166 2.398 1.00 96.31 215 LEU A N 1
ATOM 1640 C CA . LEU A 1 215 ? 7.247 14.164 3.144 1.00 96.31 215 LEU A CA 1
ATOM 1641 C C . LEU A 1 215 ? 6.305 13.556 4.199 1.00 96.31 215 LEU A C 1
ATOM 1643 O O . LEU A 1 215 ? 5.726 14.296 4.982 1.00 96.31 215 LEU A O 1
ATOM 1647 N N . ALA A 1 216 ? 6.167 12.228 4.241 1.00 96.75 216 ALA A N 1
ATOM 1648 C CA . ALA A 1 216 ? 5.460 11.508 5.297 1.00 96.75 216 ALA A CA 1
ATOM 1649 C C . ALA A 1 216 ? 6.384 11.065 6.447 1.00 96.75 216 ALA A C 1
ATOM 1651 O O . ALA A 1 216 ? 5.902 10.424 7.376 1.00 96.75 216 ALA A O 1
ATOM 1652 N N . ARG A 1 217 ? 7.701 11.324 6.377 1.00 95.19 217 ARG A N 1
ATOM 1653 C CA . ARG A 1 217 ? 8.673 10.883 7.388 1.00 95.19 217 ARG A CA 1
ATOM 1654 C C . ARG A 1 217 ? 8.373 11.504 8.756 1.00 95.19 217 ARG A C 1
ATOM 1656 O O . ARG A 1 217 ? 7.900 12.630 8.861 1.00 95.19 217 ARG A O 1
ATOM 1663 N N . ASN A 1 218 ? 8.713 10.759 9.801 1.00 92.25 218 ASN A N 1
ATOM 1664 C CA . ASN A 1 218 ? 8.693 11.202 11.184 1.00 92.25 218 ASN A CA 1
ATOM 1665 C C . ASN A 1 218 ? 10.078 10.993 11.821 1.00 92.25 218 ASN A C 1
ATOM 1667 O O . ASN A 1 218 ? 10.828 10.120 11.387 1.00 92.25 218 ASN A O 1
ATOM 1671 N N . GLU A 1 219 ? 10.417 11.811 12.816 1.00 87.81 219 GLU A N 1
ATOM 1672 C CA . GLU A 1 219 ? 11.728 11.791 13.486 1.00 87.81 219 GLU A CA 1
ATOM 1673 C C . GLU A 1 219 ? 11.805 10.780 14.639 1.00 87.81 219 GLU A C 1
ATOM 1675 O O . GLU A 1 219 ? 12.890 10.349 15.006 1.00 87.81 219 GLU A O 1
ATOM 1680 N N . VAL A 1 220 ? 10.658 10.373 15.186 1.00 88.25 220 VAL A N 1
ATOM 1681 C CA . VAL A 1 220 ? 10.555 9.539 16.392 1.00 88.25 220 VAL A CA 1
ATOM 1682 C C . VAL A 1 220 ? 10.588 8.050 16.051 1.00 88.25 220 VAL A C 1
ATOM 1684 O O . VAL A 1 220 ? 11.194 7.246 16.755 1.00 88.25 220 VAL A O 1
ATOM 1687 N N . PHE A 1 221 ? 9.935 7.652 14.960 1.00 92.62 221 PHE A N 1
ATOM 1688 C CA . PHE A 1 221 ? 9.889 6.261 14.518 1.00 92.62 221 PHE A CA 1
ATOM 1689 C C . PHE A 1 221 ? 9.786 6.144 13.000 1.00 92.62 221 PHE A C 1
ATOM 1691 O O . PHE A 1 221 ? 9.369 7.059 12.288 1.00 92.62 221 PHE A O 1
ATOM 1698 N N . LYS A 1 222 ? 10.107 4.951 12.492 1.00 96.38 222 LYS A N 1
ATOM 1699 C CA . LYS A 1 222 ? 9.967 4.644 11.068 1.00 96.38 222 LYS A CA 1
ATOM 1700 C C . LYS A 1 222 ? 8.506 4.429 10.696 1.00 96.38 222 LYS A C 1
ATOM 1702 O O . LYS A 1 222 ? 7.791 3.664 11.344 1.00 96.38 222 LYS A O 1
ATOM 1707 N N . ILE A 1 223 ? 8.099 5.055 9.600 1.00 98.19 223 ILE A N 1
ATOM 1708 C CA . ILE A 1 223 ? 6.790 4.884 8.969 1.00 98.19 223 ILE A CA 1
ATOM 1709 C C . ILE A 1 223 ? 6.964 3.988 7.747 1.00 98.19 223 ILE A C 1
ATOM 1711 O O . ILE A 1 223 ? 7.871 4.197 6.946 1.00 98.19 223 ILE A O 1
ATOM 1715 N N . CYS A 1 224 ? 6.072 3.016 7.577 1.00 98.75 224 CYS A N 1
ATOM 1716 C CA . CYS A 1 224 ? 5.949 2.260 6.335 1.00 98.75 224 CYS A CA 1
ATOM 1717 C C . CYS A 1 224 ? 4.835 2.873 5.493 1.00 98.75 224 CYS A C 1
ATOM 1719 O O . CYS A 1 224 ? 3.718 3.011 5.984 1.00 98.75 224 CYS A O 1
ATOM 1721 N N . GLY A 1 225 ? 5.078 3.199 4.225 1.00 98.50 225 GLY A N 1
ATOM 1722 C CA . GLY A 1 225 ? 4.009 3.731 3.386 1.00 98.50 225 GLY A CA 1
ATOM 1723 C C . GLY A 1 225 ? 4.296 3.699 1.898 1.00 98.50 225 GLY A C 1
ATOM 1724 O O . GLY A 1 225 ? 5.405 3.410 1.453 1.00 98.50 225 GLY A O 1
ATOM 1725 N N . LYS A 1 226 ? 3.266 3.995 1.107 1.00 98.69 226 LYS A N 1
ATOM 1726 C CA . LYS A 1 226 ? 3.362 4.068 -0.347 1.00 98.69 226 LYS A CA 1
ATOM 1727 C C . LYS A 1 226 ? 2.494 5.189 -0.893 1.00 98.69 226 LYS A C 1
ATOM 1729 O O . LYS A 1 226 ? 1.330 5.321 -0.531 1.00 98.69 226 LYS A O 1
ATOM 1734 N N . THR A 1 227 ? 3.061 5.947 -1.828 1.00 97.88 227 THR A N 1
ATOM 1735 C CA . THR A 1 227 ? 2.328 6.904 -2.663 1.00 97.88 227 THR A CA 1
ATOM 1736 C C . THR A 1 227 ? 1.697 6.218 -3.877 1.00 97.88 227 THR A C 1
ATOM 1738 O O . THR A 1 227 ? 2.287 5.294 -4.456 1.00 97.88 227 THR A O 1
ATOM 1741 N N . GLY A 1 228 ? 0.548 6.727 -4.313 1.00 97.00 228 GLY A N 1
ATOM 1742 C CA . GLY A 1 228 ? -0.140 6.349 -5.543 1.00 97.00 228 GLY A CA 1
ATOM 1743 C C . GLY A 1 228 ? -0.645 7.576 -6.283 1.00 97.00 228 GLY A C 1
ATOM 1744 O O . GLY A 1 228 ? -1.362 8.387 -5.715 1.00 97.00 228 GLY A O 1
ATOM 1745 N N . THR A 1 229 ? -0.283 7.699 -7.553 1.00 95.38 229 THR A N 1
ATOM 1746 C CA . THR A 1 229 ? -0.898 8.652 -8.479 1.00 95.38 229 THR A CA 1
ATOM 1747 C C . THR A 1 229 ? -1.425 7.840 -9.647 1.00 95.38 229 THR A C 1
ATOM 1749 O O . THR A 1 229 ? -0.661 7.092 -10.260 1.00 95.38 229 THR A O 1
ATOM 1752 N N . ALA A 1 230 ? -2.725 7.935 -9.899 1.00 94.31 230 ALA A N 1
ATOM 1753 C CA . ALA A 1 230 ? -3.405 7.210 -10.960 1.00 94.31 230 ALA A CA 1
ATOM 1754 C C . ALA A 1 230 ? -4.195 8.194 -11.816 1.00 94.31 230 ALA A C 1
ATOM 1756 O O . ALA A 1 230 ? -4.902 9.045 -11.289 1.00 94.31 230 ALA A O 1
ATOM 1757 N N . GLN A 1 231 ? -4.072 8.075 -13.133 1.00 93.69 231 GLN A N 1
ATOM 1758 C CA . GLN A 1 231 ? -4.939 8.798 -14.056 1.00 93.69 231 GLN A CA 1
ATOM 1759 C C . GLN A 1 231 ? -6.323 8.152 -14.055 1.00 93.69 231 GLN A C 1
ATOM 1761 O O . GLN A 1 231 ? -6.435 6.924 -14.016 1.00 93.69 231 GLN A O 1
ATOM 1766 N N . LYS A 1 232 ? -7.373 8.964 -14.134 1.00 94.25 232 LYS A N 1
ATOM 1767 C CA . LYS A 1 232 ? -8.742 8.472 -14.284 1.00 94.25 232 LYS A CA 1
ATOM 1768 C C . LYS A 1 232 ? -8.945 7.977 -15.709 1.00 94.25 232 LYS A C 1
ATOM 1770 O O . LYS A 1 232 ? -8.496 8.600 -16.672 1.00 94.25 232 LYS A O 1
ATOM 1775 N N . ALA A 1 233 ? -9.610 6.837 -15.844 1.00 90.88 233 ALA A N 1
ATOM 1776 C CA . ALA A 1 233 ? -10.046 6.345 -17.140 1.00 90.88 233 ALA A CA 1
ATOM 1777 C C . ALA A 1 233 ? -11.291 7.122 -17.597 1.00 90.88 233 ALA A C 1
ATOM 1779 O O . ALA A 1 233 ? -12.184 7.401 -16.799 1.00 90.88 233 ALA A O 1
ATOM 1780 N N . GLY A 1 234 ? -11.353 7.450 -18.883 1.00 89.12 234 GLY A N 1
ATOM 1781 C CA . GLY A 1 234 ? -12.480 8.108 -19.530 1.00 89.12 234 GLY A CA 1
ATOM 1782 C C . GLY A 1 234 ? -12.654 7.631 -20.971 1.00 89.12 234 GLY A C 1
ATOM 1783 O O . GLY A 1 234 ? -12.070 6.629 -21.398 1.00 89.12 234 GLY A O 1
ATOM 1784 N N . VAL A 1 235 ? -13.472 8.352 -21.739 1.00 87.00 235 VAL A N 1
ATOM 1785 C CA . VAL A 1 235 ? -13.667 8.066 -23.167 1.00 87.00 235 VAL A CA 1
ATOM 1786 C C . VAL A 1 235 ? -12.329 8.225 -23.894 1.00 87.00 235 VAL A C 1
ATOM 1788 O O . VAL A 1 235 ? -11.697 9.272 -23.816 1.00 87.00 235 VAL A O 1
ATOM 1791 N N . GLY A 1 236 ? -11.887 7.175 -24.590 1.00 83.81 236 GLY A N 1
ATOM 1792 C CA . GLY A 1 236 ? -10.629 7.180 -25.347 1.00 83.81 236 GLY A CA 1
ATOM 1793 C C . GLY A 1 236 ? -9.366 6.819 -24.552 1.00 83.81 236 GLY A C 1
ATOM 1794 O O . GLY A 1 236 ? -8.297 6.746 -25.152 1.00 83.81 236 GLY A O 1
ATOM 1795 N N . GLY A 1 237 ? -9.460 6.533 -23.246 1.00 88.06 237 GLY A N 1
ATOM 1796 C CA . GLY A 1 237 ? -8.328 6.069 -22.434 1.00 88.06 237 GLY A CA 1
ATOM 1797 C C . GLY A 1 237 ? -8.134 6.859 -21.142 1.00 88.06 237 GLY A C 1
ATOM 1798 O O . GLY A 1 237 ? -9.091 7.351 -20.553 1.00 88.06 237 GLY A O 1
ATOM 1799 N N . TYR A 1 238 ? -6.890 6.944 -20.669 1.00 91.25 238 TYR A N 1
ATOM 1800 C CA . TYR A 1 238 ? -6.548 7.697 -19.461 1.00 91.25 238 TYR A CA 1
ATOM 1801 C C . TYR A 1 238 ? -6.545 9.204 -19.726 1.00 91.25 238 TYR A C 1
ATOM 1803 O O . TYR A 1 238 ? -5.929 9.673 -20.681 1.00 91.25 238 TYR A O 1
ATOM 1811 N N . LEU A 1 239 ? -7.218 9.955 -18.857 1.00 91.00 239 LEU A N 1
ATOM 1812 C CA . LEU A 1 239 ? -7.341 11.405 -18.935 1.00 91.00 239 LEU A CA 1
ATOM 1813 C C . LEU A 1 239 ? -6.078 12.064 -18.337 1.00 91.00 239 LEU A C 1
ATOM 1815 O O . LEU A 1 239 ? -5.789 11.829 -17.161 1.00 91.00 239 LEU A O 1
ATOM 1819 N N . PRO A 1 240 ? -5.314 12.875 -19.099 1.00 80.94 240 PRO A N 1
ATOM 1820 C CA . PRO A 1 240 ? -4.002 13.373 -18.668 1.00 80.94 240 PRO A CA 1
ATOM 1821 C C . PRO A 1 240 ? -4.002 14.174 -17.361 1.00 80.94 240 PRO A C 1
ATOM 1823 O O . PRO A 1 240 ? -3.123 13.956 -16.530 1.00 80.94 240 PRO A O 1
ATOM 1826 N N . ASP A 1 241 ? -5.001 15.039 -17.169 1.00 84.75 241 ASP A N 1
ATOM 1827 C CA . ASP A 1 241 ? -5.056 16.002 -16.058 1.00 84.75 241 ASP A CA 1
ATOM 1828 C C . ASP A 1 241 ? -6.058 15.621 -14.957 1.00 84.75 241 ASP A C 1
ATOM 1830 O O . ASP A 1 241 ? -6.229 16.347 -13.983 1.00 84.75 241 ASP A O 1
ATOM 1834 N N . ARG A 1 242 ? -6.724 14.470 -15.090 1.00 92.81 242 ARG A N 1
ATOM 1835 C CA . ARG A 1 242 ? -7.689 13.972 -14.104 1.00 92.81 242 ARG A CA 1
ATOM 1836 C C . ARG A 1 242 ? -7.028 12.848 -13.325 1.00 92.81 242 ARG A C 1
ATOM 1838 O O . ARG A 1 242 ? -6.910 11.727 -13.823 1.00 92.81 242 ARG A O 1
ATOM 1845 N N . ILE A 1 243 ? -6.548 13.158 -12.127 1.00 95.06 243 ILE A N 1
ATOM 1846 C CA . ILE A 1 243 ? -5.765 12.227 -11.315 1.00 95.06 243 ILE A CA 1
ATOM 1847 C C . ILE A 1 243 ? -6.421 11.955 -9.972 1.00 95.06 243 ILE A C 1
ATOM 1849 O O . ILE A 1 243 ? -7.050 12.820 -9.376 1.00 95.06 243 ILE A O 1
ATOM 1853 N N . ILE A 1 244 ? -6.176 10.758 -9.462 1.00 96.50 244 ILE A N 1
ATOM 1854 C CA . ILE A 1 244 ? -6.422 10.393 -8.076 1.00 96.50 244 ILE A CA 1
ATOM 1855 C C . ILE A 1 244 ? -5.065 10.261 -7.399 1.00 96.50 244 ILE A C 1
ATOM 1857 O O . ILE A 1 244 ? -4.154 9.589 -7.901 1.00 96.50 244 ILE A O 1
ATOM 1861 N N . THR A 1 245 ? -4.919 10.918 -6.253 1.00 97.06 245 THR A N 1
ATOM 1862 C CA . THR A 1 245 ? -3.719 10.823 -5.420 1.00 97.06 245 THR A CA 1
ATOM 1863 C C . THR A 1 245 ? -4.043 10.080 -4.140 1.00 97.06 245 THR A C 1
ATOM 1865 O O . THR A 1 245 ? -5.088 10.286 -3.534 1.00 97.06 245 THR A O 1
ATOM 1868 N N . SER A 1 246 ? -3.163 9.171 -3.736 1.00 98.12 246 SER A N 1
ATOM 1869 C CA . SER A 1 246 ? -3.343 8.374 -2.532 1.00 98.12 246 SER A CA 1
ATOM 1870 C C . SER A 1 246 ? -2.036 8.154 -1.786 1.00 98.12 246 SER A C 1
ATOM 1872 O O . SER A 1 246 ? -0.947 8.077 -2.367 1.00 98.12 246 SER A O 1
ATOM 1874 N N . PHE A 1 247 ? -2.159 8.007 -0.472 1.00 98.69 247 PHE A N 1
ATOM 1875 C CA . PHE A 1 247 ? -1.099 7.503 0.385 1.00 98.69 247 PHE A CA 1
ATOM 1876 C C . PHE A 1 247 ? -1.697 6.482 1.342 1.00 98.69 247 PHE A C 1
ATOM 1878 O O . PHE A 1 247 ? -2.702 6.757 1.993 1.00 98.69 247 PHE A O 1
ATOM 1885 N N . CYS A 1 248 ? -1.081 5.308 1.438 1.00 98.81 248 CYS A N 1
ATOM 1886 C CA . CYS A 1 248 ? -1.438 4.330 2.456 1.00 98.81 248 CYS A CA 1
ATOM 1887 C C . CYS A 1 248 ? -0.185 3.917 3.215 1.00 98.81 248 CYS A C 1
ATOM 1889 O O . CYS A 1 248 ? 0.851 3.628 2.609 1.00 98.81 248 CYS A O 1
ATOM 1891 N N . GLY A 1 249 ? -0.270 3.929 4.539 1.00 98.56 249 GLY A N 1
ATOM 1892 C CA . GLY A 1 249 ? 0.862 3.634 5.397 1.00 98.56 249 GLY A CA 1
ATOM 1893 C C . GLY A 1 249 ? 0.453 3.252 6.805 1.00 98.56 249 GLY A C 1
ATOM 1894 O O . GLY A 1 249 ? -0.701 3.395 7.202 1.00 98.56 249 GLY A O 1
ATOM 1895 N N . PHE A 1 250 ? 1.414 2.737 7.554 1.00 98.69 250 PHE A N 1
ATOM 1896 C CA . PHE A 1 250 ? 1.249 2.307 8.930 1.00 98.69 250 PHE A CA 1
ATOM 1897 C C . PHE A 1 250 ? 2.500 2.596 9.743 1.00 98.69 250 PHE A C 1
ATOM 1899 O O . PHE A 1 250 ? 3.604 2.737 9.206 1.00 98.69 250 PHE A O 1
ATOM 1906 N N . PHE A 1 251 ? 2.305 2.694 11.051 1.00 97.38 251 PHE A N 1
ATOM 1907 C CA . PHE A 1 251 ? 3.361 3.053 11.977 1.00 97.38 251 PHE A CA 1
ATOM 1908 C C . PHE A 1 251 ? 3.044 2.607 13.411 1.00 97.38 251 PHE A C 1
ATOM 1910 O O . PHE A 1 251 ? 1.869 2.400 13.743 1.00 97.38 251 PHE A O 1
ATOM 1917 N N . PRO A 1 252 ? 4.071 2.520 14.270 1.00 96.12 252 PRO A N 1
ATOM 1918 C CA . PRO A 1 252 ? 5.503 2.421 13.940 1.00 96.12 252 PRO A CA 1
ATOM 1919 C C . PRO A 1 252 ? 5.834 1.189 13.076 1.00 96.12 252 PRO A C 1
ATOM 1921 O O . PRO A 1 252 ? 5.028 0.271 12.974 1.00 96.12 252 PRO A O 1
ATOM 1924 N N . LYS A 1 253 ? 6.985 1.159 12.391 1.00 96.75 253 LYS A N 1
ATOM 1925 C CA . LYS A 1 253 ? 7.382 0.017 11.535 1.00 96.75 253 LYS A CA 1
ATOM 1926 C C . LYS A 1 253 ? 7.462 -1.296 12.320 1.00 96.75 253 LYS A C 1
ATOM 1928 O O . LYS A 1 253 ? 6.944 -2.315 11.857 1.00 96.75 253 LYS A O 1
ATOM 1933 N N . ASP A 1 254 ? 8.177 -1.260 13.441 1.00 93.00 254 ASP A N 1
ATOM 1934 C CA . ASP A 1 254 ? 8.602 -2.468 14.152 1.00 93.00 254 ASP A CA 1
ATOM 1935 C C . ASP A 1 254 ? 7.488 -3.005 15.066 1.00 93.00 254 ASP A C 1
ATOM 1937 O O . ASP A 1 254 ? 7.324 -4.217 15.172 1.00 93.00 254 ASP A O 1
ATOM 1941 N N . ASP A 1 255 ? 6.633 -2.122 15.593 1.00 94.06 255 ASP A N 1
ATOM 1942 C CA . ASP A 1 255 ? 5.394 -2.487 16.288 1.00 94.06 255 ASP A CA 1
ATOM 1943 C C . ASP A 1 255 ? 4.186 -1.677 15.763 1.00 94.06 255 ASP A C 1
ATOM 1945 O O . ASP A 1 255 ? 3.843 -0.633 16.320 1.00 94.06 255 ASP A O 1
ATOM 1949 N N . PRO A 1 256 ? 3.554 -2.091 14.644 1.00 96.50 256 PRO A N 1
ATOM 1950 C CA . PRO A 1 256 ? 2.492 -1.309 14.014 1.00 96.50 256 PRO A CA 1
ATOM 1951 C C . PRO A 1 256 ? 1.213 -1.187 14.849 1.00 96.50 256 PRO A C 1
ATOM 1953 O O . PRO A 1 256 ? 0.446 -2.149 14.991 1.00 96.50 256 PRO A O 1
ATOM 1956 N N . GLN A 1 257 ? 0.913 0.046 15.261 1.00 95.38 257 GLN A N 1
ATOM 1957 C CA . GLN A 1 257 ? -0.275 0.411 16.039 1.00 95.38 257 GLN A CA 1
ATOM 1958 C C . GLN A 1 257 ? -1.407 0.978 15.173 1.00 95.38 257 GLN A C 1
ATOM 1960 O O . GLN A 1 257 ? -2.580 0.691 15.418 1.00 95.38 257 GLN A O 1
ATOM 1965 N N . TYR A 1 258 ? -1.080 1.688 14.086 1.00 97.69 258 TYR A N 1
ATOM 1966 C CA . TYR A 1 258 ? -2.065 2.360 13.226 1.00 97.69 258 TYR A CA 1
ATOM 1967 C C . TYR A 1 258 ? -1.805 2.118 11.748 1.00 97.69 258 TYR A C 1
ATOM 1969 O O . TYR A 1 258 ? -0.662 1.976 11.328 1.00 97.69 258 TYR A O 1
ATOM 1977 N N . VAL A 1 259 ? -2.879 2.099 10.955 1.00 98.62 259 VAL A N 1
ATOM 1978 C CA . VAL A 1 259 ? -2.832 2.171 9.488 1.00 98.62 259 VAL A CA 1
ATOM 1979 C C . VAL A 1 259 ? -3.738 3.316 9.063 1.00 98.62 259 VAL A C 1
ATOM 1981 O O . VAL A 1 259 ? -4.861 3.414 9.553 1.00 98.62 259 VAL A O 1
ATOM 1984 N N . VAL A 1 260 ? -3.257 4.158 8.155 1.00 98.62 260 VAL A N 1
ATOM 1985 C CA . VAL A 1 260 ? -3.991 5.303 7.616 1.00 98.62 260 VAL A CA 1
ATOM 1986 C C . VAL A 1 260 ? -3.948 5.230 6.092 1.00 98.62 260 VAL A C 1
ATOM 1988 O O . VAL A 1 260 ? -2.886 5.053 5.490 1.00 98.62 260 VAL A O 1
ATOM 1991 N N . GLY A 1 261 ? -5.118 5.341 5.468 1.00 98.50 261 GLY A N 1
ATOM 1992 C CA . GLY A 1 261 ? -5.281 5.478 4.026 1.00 98.50 261 GLY A CA 1
ATOM 1993 C C . GLY A 1 261 ? -5.913 6.824 3.703 1.00 98.50 261 GLY A C 1
ATOM 1994 O O . GLY A 1 261 ? -6.896 7.213 4.325 1.00 98.50 261 GLY A O 1
ATOM 1995 N N . ILE A 1 262 ? -5.336 7.529 2.737 1.00 98.25 262 ILE A N 1
ATOM 1996 C CA . ILE A 1 262 ? -5.774 8.847 2.278 1.00 98.25 262 ILE A CA 1
ATOM 1997 C C . ILE A 1 262 ? -5.939 8.767 0.767 1.00 98.25 262 ILE A C 1
ATOM 1999 O O . ILE A 1 262 ? -5.073 8.214 0.081 1.00 98.25 262 ILE A O 1
ATOM 2003 N N . MET A 1 263 ? -7.026 9.333 0.255 1.00 97.00 263 MET A N 1
ATOM 2004 C CA . MET A 1 263 ? -7.279 9.479 -1.172 1.00 97.00 263 MET A CA 1
ATOM 2005 C C . MET A 1 263 ? -7.913 10.845 -1.428 1.00 97.00 263 MET A C 1
ATOM 2007 O O . MET A 1 263 ? -8.841 11.228 -0.719 1.00 97.00 263 MET A O 1
ATOM 2011 N N . LEU A 1 264 ? -7.379 11.569 -2.409 1.00 96.00 264 LEU A N 1
ATOM 2012 C CA . LEU A 1 264 ? -7.948 12.801 -2.945 1.00 96.00 264 LEU A CA 1
ATOM 2013 C C . LEU A 1 264 ? -8.236 12.576 -4.430 1.00 96.00 264 LEU A C 1
ATOM 2015 O O . LEU A 1 264 ? -7.329 12.201 -5.187 1.00 96.00 264 LEU A O 1
ATOM 2019 N N . ASP A 1 265 ? -9.484 12.816 -4.818 1.00 94.81 265 ASP A N 1
ATOM 2020 C CA . ASP A 1 265 ? -9.932 12.815 -6.208 1.00 94.81 265 ASP A CA 1
ATOM 2021 C C . ASP A 1 265 ? -9.752 14.217 -6.791 1.00 94.81 265 ASP A C 1
ATOM 2023 O O . ASP A 1 265 ? -10.265 15.180 -6.230 1.00 94.81 265 ASP A O 1
ATOM 2027 N N . GLU A 1 266 ? -8.984 14.318 -7.875 1.00 94.25 266 GLU A N 1
ATOM 2028 C CA . GLU A 1 266 ? -8.731 15.551 -8.632 1.00 94.25 266 GLU A CA 1
ATOM 2029 C C . GLU A 1 266 ? -8.356 16.769 -7.764 1.00 94.25 266 GLU A C 1
ATOM 2031 O O . GLU A 1 266 ? -9.058 17.778 -7.770 1.00 94.25 266 GLU A O 1
ATOM 2036 N N . PRO A 1 267 ? -7.243 16.702 -7.006 1.00 91.44 267 PRO A N 1
ATOM 2037 C CA . PRO A 1 267 ? -6.804 17.823 -6.180 1.00 91.44 267 PRO A CA 1
ATOM 2038 C C . PRO A 1 267 ? -6.464 19.057 -7.032 1.00 91.44 267 PRO A C 1
ATOM 2040 O O . PRO A 1 267 ? -5.735 18.946 -8.017 1.00 91.44 267 PRO A O 1
ATOM 2043 N N . ASP A 1 268 ? -6.911 20.239 -6.594 1.00 86.62 268 ASP A N 1
ATOM 2044 C CA . ASP A 1 268 ? -6.692 21.515 -7.300 1.00 86.62 268 ASP A CA 1
ATOM 2045 C C . ASP A 1 268 ? -5.214 21.936 -7.367 1.00 86.62 268 ASP A C 1
ATOM 2047 O O . ASP A 1 268 ? -4.794 22.664 -8.269 1.00 86.62 268 ASP A O 1
ATOM 2051 N N . VAL A 1 269 ? -4.409 21.504 -6.390 1.00 86.06 269 VAL A N 1
ATOM 2052 C CA . VAL A 1 269 ? -3.001 21.888 -6.249 1.00 86.06 269 VAL A CA 1
ATOM 2053 C C . VAL A 1 269 ? -2.111 20.655 -6.178 1.00 86.06 269 VAL A C 1
ATOM 2055 O O . VAL A 1 269 ? -2.338 19.739 -5.390 1.00 86.06 269 VAL A O 1
ATOM 2058 N N . GLY A 1 270 ? -1.026 20.692 -6.953 1.00 84.31 270 GLY A N 1
ATOM 2059 C CA . GLY A 1 270 ? -0.036 19.623 -7.043 1.00 84.31 270 GLY A CA 1
ATOM 2060 C C . GLY A 1 270 ? -0.392 18.572 -8.097 1.00 84.31 270 GLY A C 1
ATOM 2061 O O . GLY A 1 270 ? -1.522 18.472 -8.556 1.00 84.31 270 GLY A O 1
ATOM 2062 N N . LYS A 1 271 ? 0.604 17.781 -8.510 1.00 86.50 271 LYS A N 1
ATOM 2063 C CA . LYS A 1 271 ? 0.423 16.737 -9.542 1.00 86.50 271 LYS A CA 1
ATOM 2064 C C . LYS A 1 271 ? 0.718 15.325 -9.048 1.00 8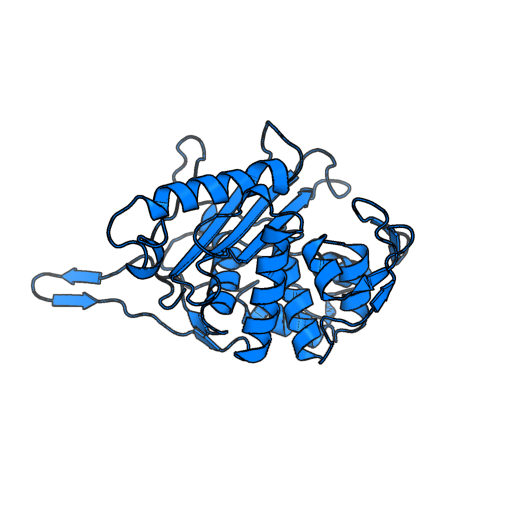6.50 271 LYS A C 1
ATOM 2066 O O . LYS A 1 271 ? 0.427 14.350 -9.733 1.00 86.50 271 LYS A O 1
ATOM 2071 N N . TRP A 1 272 ? 1.318 15.200 -7.867 1.00 91.00 272 TRP A N 1
ATOM 2072 C CA . TRP A 1 272 ? 1.853 13.935 -7.382 1.00 91.00 272 TRP A CA 1
ATOM 2073 C C . TRP A 1 272 ? 1.460 13.685 -5.934 1.00 91.00 272 TRP A C 1
ATOM 2075 O O . TRP A 1 272 ? 1.539 14.571 -5.084 1.00 91.00 272 TRP A O 1
ATOM 2085 N N . ALA A 1 273 ? 1.149 12.430 -5.618 1.00 92.50 273 ALA A N 1
ATOM 2086 C CA . ALA A 1 273 ? 0.861 11.999 -4.252 1.00 92.50 273 ALA A CA 1
ATOM 2087 C C . ALA A 1 273 ? 2.025 12.257 -3.280 1.00 92.50 273 ALA A C 1
ATOM 2089 O O . ALA A 1 273 ? 1.801 12.416 -2.083 1.00 92.50 273 ALA A O 1
ATOM 2090 N N . SER A 1 274 ? 3.262 12.332 -3.783 1.00 94.25 274 SER A N 1
ATOM 2091 C CA . SER A 1 274 ? 4.442 12.721 -3.002 1.00 94.25 274 SER A CA 1
ATOM 2092 C C . SER A 1 274 ? 4.393 14.168 -2.503 1.00 94.25 274 SER A C 1
ATOM 2094 O O . SER A 1 274 ? 4.996 14.456 -1.478 1.00 94.25 274 SER A O 1
ATOM 2096 N N . GLN A 1 275 ? 3.688 15.058 -3.206 1.00 94.19 275 GLN A N 1
ATOM 2097 C CA . GLN A 1 275 ? 3.541 16.480 -2.877 1.00 94.19 275 GLN A CA 1
ATOM 2098 C C . GLN A 1 275 ? 2.221 16.786 -2.160 1.00 94.19 275 GLN A C 1
ATOM 2100 O O . GLN A 1 275 ? 2.113 17.822 -1.518 1.00 94.19 275 GLN A O 1
ATOM 2105 N N . ILE A 1 276 ? 1.229 15.896 -2.284 1.00 95.25 276 ILE A N 1
ATOM 2106 C CA . ILE A 1 276 ? -0.138 16.113 -1.793 1.00 95.25 276 ILE A CA 1
ATOM 2107 C C . ILE A 1 276 ? -0.441 15.183 -0.614 1.00 95.25 276 ILE A C 1
ATOM 2109 O O . ILE A 1 276 ? -0.427 15.595 0.540 1.00 95.25 276 ILE A O 1
ATOM 2113 N N . THR A 1 277 ? -0.676 13.895 -0.868 1.00 97.00 277 THR A N 1
ATOM 2114 C CA . THR A 1 277 ? -1.150 12.962 0.167 1.00 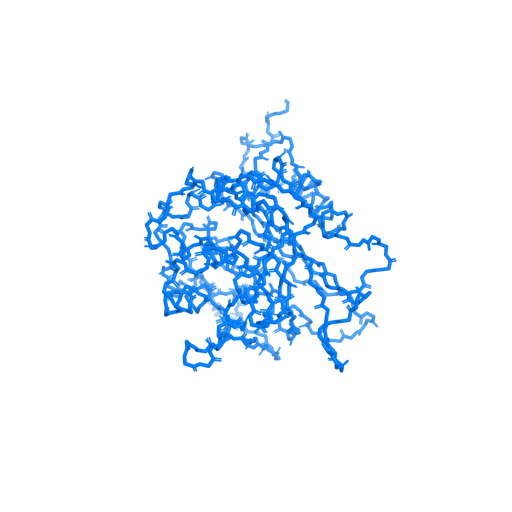97.00 277 THR A CA 1
ATOM 2115 C C . THR A 1 277 ? -0.071 12.527 1.155 1.00 97.00 277 THR A C 1
ATOM 2117 O O . THR A 1 277 ? -0.391 12.214 2.297 1.00 97.00 277 THR A O 1
ATOM 2120 N N . ALA A 1 278 ? 1.202 12.505 0.747 1.00 97.31 278 ALA A N 1
ATOM 2121 C CA . ALA A 1 278 ? 2.312 12.174 1.641 1.00 97.31 278 ALA A CA 1
ATOM 2122 C C . ALA A 1 278 ? 2.495 13.200 2.782 1.00 97.31 278 ALA A C 1
ATOM 2124 O O . ALA A 1 278 ? 2.524 12.770 3.934 1.00 97.31 278 ALA A O 1
ATOM 2125 N N . PRO A 1 279 ? 2.564 14.525 2.533 1.00 96.81 279 PRO A N 1
ATOM 2126 C CA . PRO A 1 279 ? 2.617 15.491 3.630 1.00 96.81 279 PRO A CA 1
ATOM 2127 C C . PRO A 1 279 ? 1.342 15.498 4.483 1.00 96.81 279 PRO A C 1
ATOM 2129 O O . PRO A 1 279 ? 1.457 15.602 5.699 1.00 96.81 279 PRO A O 1
ATOM 2132 N N . ILE A 1 280 ? 0.148 15.288 3.903 1.00 96.81 280 ILE A N 1
ATOM 2133 C CA . ILE A 1 280 ? -1.097 15.153 4.693 1.00 96.81 280 ILE A CA 1
ATOM 2134 C C . ILE A 1 280 ? -0.988 13.975 5.673 1.00 96.81 280 ILE A C 1
ATOM 2136 O O . ILE A 1 280 ? -1.323 14.117 6.850 1.00 96.81 280 ILE A O 1
ATOM 2140 N N . PHE A 1 281 ? -0.464 12.829 5.222 1.00 98.06 281 PHE A N 1
ATOM 2141 C CA . PHE A 1 281 ? -0.171 11.700 6.108 1.00 98.06 281 PHE A CA 1
ATOM 2142 C C . PHE A 1 281 ? 0.790 12.110 7.230 1.00 98.06 281 PHE A C 1
ATOM 2144 O O . PHE A 1 281 ? 0.510 11.846 8.397 1.00 98.06 281 PHE A O 1
ATOM 2151 N N . GLY A 1 282 ? 1.890 12.794 6.895 1.00 96.38 282 GLY A N 1
ATOM 2152 C CA . GLY A 1 282 ? 2.858 13.297 7.874 1.00 96.38 282 GLY A CA 1
ATOM 2153 C C . GLY A 1 282 ? 2.217 14.197 8.937 1.00 96.38 282 GLY A C 1
ATOM 2154 O O . GLY A 1 282 ? 2.459 14.010 10.129 1.00 96.38 282 GLY A O 1
ATOM 2155 N N . THR A 1 283 ? 1.330 15.113 8.536 1.00 95.81 283 THR A N 1
ATOM 2156 C CA . THR A 1 283 ? 0.582 15.990 9.452 1.00 95.81 283 THR A CA 1
ATOM 2157 C C . THR A 1 283 ? -0.364 15.214 10.367 1.00 95.81 283 THR A C 1
ATOM 2159 O O . THR A 1 283 ? -0.436 15.518 11.562 1.00 95.81 283 THR A O 1
ATOM 2162 N N . ILE A 1 284 ? -1.069 14.203 9.844 1.00 95.19 284 ILE A N 1
ATOM 2163 C CA . ILE A 1 284 ? -1.934 13.328 10.651 1.00 95.19 284 ILE A CA 1
ATOM 2164 C C . ILE A 1 284 ? -1.095 12.603 11.702 1.00 95.19 284 ILE A C 1
ATOM 2166 O O . ILE A 1 284 ? -1.415 12.676 12.886 1.00 95.19 284 ILE A O 1
ATOM 2170 N N . VAL A 1 285 ? 0.017 11.980 11.301 1.00 94.50 285 VAL A N 1
ATOM 2171 C CA . VAL A 1 285 ? 0.902 11.267 12.232 1.00 94.50 285 VAL A CA 1
ATOM 2172 C C . VAL A 1 285 ? 1.482 12.209 13.285 1.00 94.50 285 VAL A C 1
ATOM 2174 O O . VAL A 1 285 ? 1.418 11.908 14.474 1.00 94.50 285 VAL A O 1
ATOM 2177 N N . ALA A 1 286 ? 1.978 13.381 12.885 1.00 91.88 286 ALA A N 1
ATOM 2178 C CA . ALA A 1 286 ? 2.500 14.379 13.817 1.00 91.88 286 ALA A CA 1
ATOM 2179 C C . ALA A 1 286 ? 1.441 14.856 14.824 1.00 91.88 286 ALA A C 1
ATOM 2181 O O . ALA A 1 286 ? 1.772 15.163 15.968 1.00 91.88 286 ALA A O 1
ATOM 2182 N N . SER A 1 287 ? 0.173 14.917 14.412 1.00 91.62 287 SER A N 1
ATOM 2183 C CA . SER A 1 287 ? -0.942 15.277 15.292 1.00 91.62 287 SER A CA 1
ATOM 2184 C C . SER A 1 287 ? -1.308 14.143 16.240 1.00 91.62 287 SER A C 1
ATOM 2186 O O . SER A 1 287 ? -1.506 14.399 17.423 1.00 91.62 287 SER A O 1
ATOM 2188 N N . MET A 1 288 ? -1.324 12.902 15.748 1.00 91.00 288 MET A N 1
ATOM 2189 C CA . MET A 1 288 ? -1.563 11.713 16.562 1.00 91.00 288 MET A CA 1
ATOM 2190 C C . MET A 1 288 ? -0.521 11.587 17.673 1.00 91.00 288 MET A C 1
ATOM 2192 O O . MET A 1 288 ? -0.902 11.461 18.824 1.00 91.00 288 MET A O 1
ATOM 2196 N N . ILE A 1 289 ? 0.775 11.726 17.375 1.00 86.31 289 ILE A N 1
ATOM 2197 C CA . ILE A 1 289 ? 1.859 11.589 18.373 1.00 86.31 289 ILE A CA 1
ATOM 2198 C C . ILE A 1 289 ? 1.726 12.573 19.550 1.00 86.31 289 ILE A C 1
ATOM 2200 O O . ILE A 1 289 ? 2.254 12.319 20.627 1.00 86.31 289 ILE A O 1
ATOM 2204 N N . ARG A 1 290 ? 1.037 13.706 19.367 1.00 85.31 290 ARG A N 1
ATOM 2205 C CA . ARG A 1 290 ? 0.795 14.681 20.444 1.00 85.31 290 ARG A CA 1
ATOM 2206 C C . ARG A 1 290 ? -0.383 14.313 21.352 1.00 85.31 290 ARG A C 1
ATOM 2208 O O . ARG A 1 290 ? -0.592 14.996 22.348 1.00 85.31 290 ARG A O 1
ATOM 221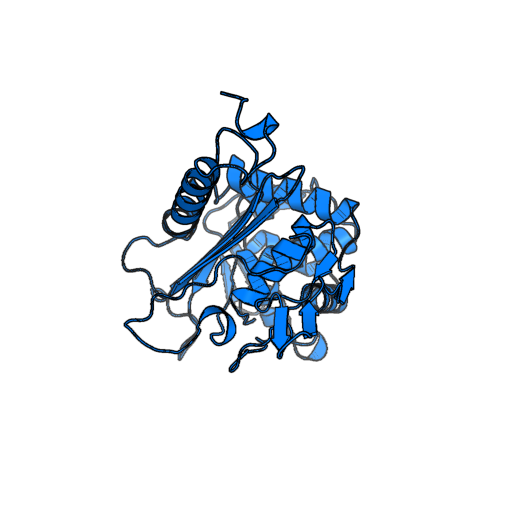5 N N . MET A 1 291 ? -1.166 13.295 21.001 1.00 85.81 291 MET A N 1
ATOM 2216 C CA . MET A 1 291 ? -2.282 12.820 21.813 1.00 85.81 291 MET A CA 1
ATOM 2217 C C . MET A 1 291 ? -1.767 11.870 22.906 1.00 85.81 291 MET A C 1
ATOM 2219 O O . MET A 1 291 ? -0.902 11.040 22.619 1.00 85.81 291 MET A O 1
ATOM 2223 N N . PRO A 1 292 ? -2.285 11.963 24.143 1.00 79.38 292 PRO A N 1
ATOM 2224 C CA . PRO A 1 292 ? -1.934 11.023 25.203 1.00 79.38 292 PRO A CA 1
ATOM 2225 C C . PRO A 1 292 ? -2.336 9.591 24.822 1.00 79.38 292 PRO A C 1
ATOM 2227 O O . PRO A 1 292 ? -3.304 9.385 24.088 1.00 79.38 292 PRO A O 1
ATOM 2230 N N . ASP A 1 293 ? -1.563 8.616 25.305 1.00 80.94 293 ASP A N 1
ATOM 2231 C CA . ASP A 1 293 ? -1.812 7.170 25.184 1.00 80.94 293 ASP A CA 1
ATOM 2232 C C . ASP A 1 293 ? -1.898 6.607 23.755 1.00 80.94 293 ASP A C 1
ATOM 2234 O O . ASP A 1 293 ? -2.303 5.460 23.555 1.00 80.94 293 ASP A O 1
ATOM 2238 N N . ILE A 1 294 ? -1.506 7.382 22.735 1.00 82.50 294 ILE A N 1
ATOM 2239 C CA . ILE A 1 294 ? -1.607 6.920 21.348 1.00 82.50 294 ILE A CA 1
ATOM 2240 C C . ILE A 1 294 ? -0.502 5.929 20.983 1.00 82.50 294 ILE A C 1
ATOM 2242 O O . ILE A 1 294 ? -0.692 5.043 20.162 1.00 82.50 294 ILE A O 1
ATOM 2246 N N . LEU A 1 295 ? 0.680 6.065 21.575 1.00 82.06 295 LEU A N 1
ATOM 2247 C CA . LEU A 1 295 ? 1.808 5.177 21.343 1.00 82.06 295 LEU A CA 1
ATOM 2248 C C . LEU A 1 295 ? 2.391 4.764 22.689 1.00 82.06 295 LEU A C 1
ATOM 2250 O O . LEU A 1 295 ? 2.313 5.544 23.639 1.00 82.06 295 LEU A O 1
ATOM 2254 N N . PRO A 1 296 ? 3.003 3.569 22.768 1.00 76.12 296 PRO A N 1
ATOM 2255 C CA . PRO A 1 296 ? 3.756 3.170 23.946 1.00 76.12 296 PRO A CA 1
ATOM 2256 C C . PRO A 1 296 ? 4.737 4.259 24.398 1.00 76.12 296 PRO A C 1
ATOM 2258 O O . PRO A 1 296 ? 5.383 4.899 23.564 1.00 76.12 296 PRO A O 1
ATOM 2261 N N . GLU A 1 297 ? 4.886 4.431 25.714 1.00 70.62 297 GLU A N 1
ATOM 2262 C CA . GLU A 1 297 ? 5.671 5.517 26.323 1.00 70.62 297 GLU A CA 1
ATOM 2263 C C . GLU A 1 297 ? 7.103 5.627 25.773 1.00 70.62 297 GLU A C 1
ATOM 2265 O O . GLU A 1 297 ? 7.620 6.730 25.602 1.00 70.62 297 GLU A O 1
ATOM 2270 N N . TYR A 1 298 ? 7.730 4.507 25.400 1.00 73.38 298 TYR A N 1
ATOM 2271 C CA . TYR A 1 298 ? 9.088 4.500 24.848 1.00 73.38 298 TYR A CA 1
ATOM 2272 C C . TYR A 1 298 ? 9.224 5.228 23.496 1.00 73.38 298 TYR A C 1
ATOM 2274 O O . TYR A 1 298 ? 10.334 5.600 23.123 1.00 73.38 298 TYR A O 1
ATOM 2282 N N . TYR A 1 299 ? 8.128 5.471 22.769 1.00 69.88 299 TYR A N 1
ATOM 2283 C CA . TYR A 1 299 ? 8.128 6.362 21.602 1.00 69.88 299 TYR A CA 1
ATOM 2284 C C . TYR A 1 299 ? 7.901 7.830 21.982 1.00 69.88 299 TYR A C 1
ATOM 2286 O O . TYR A 1 299 ? 8.300 8.721 21.242 1.00 69.88 299 TYR A O 1
ATOM 2294 N N . VAL A 1 300 ? 7.264 8.116 23.116 1.00 61.91 300 VAL A N 1
ATOM 2295 C CA . VAL A 1 300 ? 6.898 9.484 23.516 1.00 61.91 300 VAL A CA 1
ATOM 2296 C C . VAL A 1 300 ? 8.076 10.208 24.181 1.00 61.91 300 VAL A C 1
ATOM 2298 O O . VAL A 1 300 ? 8.259 11.405 23.957 1.00 61.91 300 VAL A O 1
ATOM 2301 N N . TYR A 1 301 ? 8.916 9.480 24.926 1.00 54.00 301 TYR A N 1
ATOM 2302 C CA . TYR A 1 301 ? 10.042 10.029 25.700 1.00 54.00 301 TYR A CA 1
ATOM 2303 C C . TYR A 1 301 ? 11.415 9.960 25.013 1.00 54.00 301 TYR A C 1
ATOM 2305 O O . TYR A 1 301 ? 12.419 10.296 25.629 1.00 54.00 301 TYR A O 1
ATOM 2313 N N . ALA A 1 302 ? 11.491 9.575 23.737 1.00 50.62 302 ALA A N 1
ATOM 2314 C CA . ALA A 1 302 ? 12.740 9.593 22.962 1.00 50.62 302 ALA A CA 1
ATOM 2315 C C . ALA A 1 302 ? 13.143 11.007 22.466 1.00 50.62 302 ALA A C 1
ATOM 2317 O O . ALA A 1 302 ? 13.823 11.125 21.447 1.00 50.62 302 ALA A O 1
ATOM 2318 N N . ARG A 1 303 ? 12.677 12.067 23.144 1.00 42.03 303 ARG A N 1
ATOM 2319 C CA . ARG A 1 303 ? 12.973 13.477 22.839 1.00 42.03 303 ARG A CA 1
ATOM 2320 C C . ARG A 1 303 ? 14.142 13.998 23.657 1.00 42.03 303 ARG A C 1
ATOM 2322 O O . ARG A 1 303 ? 14.154 13.726 24.875 1.00 42.03 303 ARG A O 1
#

Mean predicted aligned error: 4.08 Å

pLDDT: mean 94.27, std 7.19, range [42.03, 98.88]

Secondary structure (DSSP, 8-state):
--S-B-S-----STT----HHHH--B--GGGGHHHHHHHHHHTT--TT-EEE-TTSEEEETTEEEE-SS---EEEHHHHHHTT-HHHHHHHHTTS-HHHHHHHHHHTTTTS----S-TT----B---GGG--HHHHHHHTTT-S-BB-HHHHHHHHHHHHTTSEEEPPB---EEEETTEEEEPPP-EEEE-S-HHHHHHHHHHHHHHHHTSTTGGG--SSSPPEEEEEEEEEEETTEEEEEEEEEEEEEEE-SSS--EEEEEEEES-SS-SSTTTTHHHHHHHHHHHHTTSTTSS-HHHHS--

Foldseek 3Di:
DQFLEDPDQDDDDPPDPDRQQFAPKDQQFQLLLLLLLLQLVVLPHDQQAKDACAPQWDDDPNDIDGDPDGPGIDGNLRCSLAVRLSSLLSSLVSGDQQSSLLLCVLLQAQHFLPEPDPNGDRKDDDHPVRCDSVNSSQVSRRHNTIGHLSSSQQSQVCLLNQQWRWRNYHDQWDDDPPDIGGDGIHGPDRSHHNVSSLVLLVSQLSSCVPGLLVLLDDDLAGKGKHKGKDFDADVPGGDPQWIKIKMWIFDRSVNTDDIDIDIDTRDPDDRTNSVPVSNVNNVVVVVQLPDPPSDPVSSNPPD

Radius of gyration: 18.89 Å; Cα contacts (8 Å, |Δi|>4): 631; chains: 1; bounding box: 51×39×60 Å

Solvent-accessible surface area (backbone atoms only — not comparable to full-atom values): 16088 Å² total; per-residue (Å²): 48,87,42,22,65,57,89,76,87,87,78,93,64,93,86,57,93,70,58,51,49,41,40,41,66,39,52,48,8,45,49,43,29,58,37,45,51,53,29,36,48,73,76,65,55,57,55,75,44,78,40,79,30,52,81,18,51,44,78,48,95,92,43,76,44,60,33,98,54,67,65,39,68,30,30,47,40,46,24,63,18,69,59,33,42,37,37,30,30,60,55,40,75,75,40,57,56,61,51,42,42,50,44,35,45,56,46,38,50,44,38,70,67,73,47,96,57,88,68,62,41,32,42,42,69,69,54,56,92,72,42,49,73,61,53,46,42,36,43,23,34,14,34,96,31,32,37,19,54,50,44,55,32,47,32,53,16,11,42,56,42,45,10,34,30,42,34,45,35,76,68,58,62,49,78,55,96,94,44,76,52,71,58,70,67,43,77,73,45,75,63,46,55,51,71,58,25,52,56,48,44,54,37,22,27,39,10,15,72,77,30,53,21,43,52,34,53,58,94,80,50,57,40,22,30,36,43,6,58,18,61,40,77,51,93,94,41,70,35,92,87,42,37,36,29,21,23,40,34,35,28,40,61,92,66,41,65,45,58,51,58,47,76,44,77,57,59,95,69,73,90,43,10,44,74,43,36,16,37,53,50,22,52,52,52,62,53,46,73,72,42,85,88,68,60,64,64,80,62,72,68,76,114

Sequence (303 aa):
PQSGKILAMVNVNGGSCHNSVVSDEFEPGSTFKIVTLASALIEGLNLDEKIDVSGGKIKIYGHTIHDFRDYGILNLKGVFVHSSNVGAVKIGKRIRPGIFFQTARSLGFGNLTGILLPGEAKGKIYRPAEMGRMRYANNCFGQGVTVTLLQLTNSYAAIASGGRLYRPMIVEEIRESKRVYAFKPFLIRRVLNLDICEKIKEVLAAVVDTGTGKLARNEVFKICGKTGTAQKAGVGGYLPDRIITSFCGFFPKDDPQYVVGIMLDEPDVGKWASQITAPIFGTIVASMIRMPDILPEYYVYAR